Protein AF-M3CZJ9-F1 (afdb_monomer_lite)

Organism: Sphaerulina musiva (strain SO2202) (NCBI:txid692275)

Foldseek 3Di:
DQVVLVVCLVQLVVQHKDWAAAPQKDFPADLCVQPDDPVCVVQAFKEFEAPLDDLQDPDQQQPDPPALARADHQTDPNGMIGGRDPLRSVLSVVLNCLVPPDPVVVVPNPPQNPDPSSSSSNVLRPLQEHEDDPAAPNHDPVSRDDRPDDPPRHYHYYYYDHCLQEPEQSCCPVVVVVSVVVQVVCVVVVHHHGMYRDPDDVVVPNSCRSCVVVVHFDADPVRDTDD

Structure (mmCIF, N/CA/C/O backbone):
data_AF-M3CZJ9-F1
#
_entry.id   AF-M3CZJ9-F1
#
loop_
_atom_site.group_PDB
_atom_site.id
_atom_site.type_symbol
_atom_site.label_atom_id
_atom_site.label_alt_id
_atom_site.label_comp_id
_atom_site.label_asym_id
_atom_site.label_entity_id
_atom_site.label_seq_id
_atom_site.pdbx_PDB_ins_code
_atom_site.Cartn_x
_atom_site.Cartn_y
_atom_site.Cartn_z
_atom_site.occupancy
_atom_site.B_iso_or_equiv
_atom_site.auth_seq_id
_atom_site.auth_comp_id
_atom_site.auth_asym_id
_atom_site.auth_atom_id
_atom_site.pdbx_PDB_model_num
ATOM 1 N N . MET A 1 1 ? -11.060 10.390 -11.725 1.00 75.69 1 MET A N 1
ATOM 2 C CA . MET A 1 1 ? -10.762 9.830 -10.385 1.00 75.69 1 MET A CA 1
ATOM 3 C C . MET A 1 1 ? -11.978 9.671 -9.453 1.00 75.69 1 MET A C 1
ATOM 5 O O . MET A 1 1 ? -11.778 9.523 -8.260 1.00 75.69 1 MET A O 1
ATOM 9 N N . ARG A 1 2 ? -13.238 9.657 -9.932 1.00 86.81 2 ARG A N 1
ATOM 10 C CA . ARG A 1 2 ? -14.418 9.458 -9.049 1.00 86.81 2 ARG A CA 1
ATOM 11 C C . ARG A 1 2 ? -14.864 8.001 -8.938 1.00 86.81 2 ARG A C 1
ATOM 13 O O . ARG A 1 2 ? -15.350 7.584 -7.896 1.00 86.81 2 ARG A O 1
ATOM 20 N N . GLU A 1 3 ? -14.682 7.235 -10.008 1.00 90.75 3 GLU A N 1
ATOM 21 C CA . GLU A 1 3 ? -15.282 5.905 -10.122 1.00 90.75 3 GLU A CA 1
ATOM 22 C C . GLU A 1 3 ? -14.631 4.867 -9.197 1.00 90.75 3 GLU A C 1
ATOM 24 O O . GLU A 1 3 ? -15.355 4.113 -8.556 1.00 90.75 3 GLU A O 1
ATOM 29 N N . ARG A 1 4 ? -13.299 4.891 -9.022 1.00 90.31 4 ARG A N 1
ATOM 30 C CA . ARG A 1 4 ? -12.602 4.027 -8.047 1.00 90.31 4 ARG A CA 1
ATOM 31 C C . ARG A 1 4 ? -13.105 4.245 -6.607 1.00 90.31 4 ARG A C 1
ATOM 33 O O . ARG A 1 4 ? -13.596 3.282 -6.022 1.00 90.31 4 ARG A O 1
ATOM 40 N N . PRO A 1 5 ? -13.106 5.478 -6.052 1.00 93.56 5 PRO A N 1
ATOM 41 C CA . PRO A 1 5 ? -13.683 5.729 -4.728 1.00 93.56 5 PRO A CA 1
ATOM 42 C C . PRO A 1 5 ? -15.149 5.301 -4.589 1.00 93.56 5 PRO A C 1
ATOM 44 O O . PRO A 1 5 ? -15.501 4.675 -3.592 1.00 93.56 5 PRO A O 1
ATOM 47 N N . LYS A 1 6 ? -16.005 5.579 -5.588 1.00 95.00 6 LYS A N 1
ATOM 48 C CA . LYS A 1 6 ? -17.413 5.130 -5.578 1.00 95.00 6 LYS A CA 1
ATOM 49 C C . LYS A 1 6 ? -17.524 3.609 -5.517 1.00 95.00 6 LYS A C 1
ATOM 51 O O . LYS A 1 6 ? -18.329 3.086 -4.747 1.00 95.00 6 LYS A O 1
ATOM 56 N N . PHE A 1 7 ? -16.730 2.911 -6.326 1.00 94.81 7 PHE A N 1
ATOM 57 C CA . PHE A 1 7 ? -16.702 1.455 -6.367 1.00 94.81 7 PHE A CA 1
ATOM 58 C C . PHE A 1 7 ? -16.269 0.877 -5.016 1.00 94.81 7 PHE A C 1
ATOM 60 O O . PHE A 1 7 ? -17.008 0.084 -4.435 1.00 94.81 7 PHE A O 1
ATOM 67 N N . PHE A 1 8 ? -15.140 1.333 -4.466 1.00 95.81 8 PHE A N 1
ATOM 68 C CA . PHE A 1 8 ? -14.641 0.839 -3.181 1.00 95.81 8 PHE A CA 1
ATOM 69 C C . PHE A 1 8 ? -15.611 1.131 -2.036 1.00 95.81 8 PHE A C 1
ATOM 71 O O . PHE A 1 8 ? -15.918 0.240 -1.247 1.00 95.81 8 PHE A O 1
ATOM 78 N N . MET A 1 9 ? -16.181 2.339 -1.991 1.00 95.69 9 MET A N 1
ATOM 79 C CA . MET A 1 9 ? -17.198 2.692 -1.002 1.00 95.69 9 MET A CA 1
ATOM 80 C C . MET A 1 9 ? -18.407 1.752 -1.078 1.00 95.69 9 MET A C 1
ATOM 82 O O . MET A 1 9 ? -18.891 1.309 -0.039 1.00 95.69 9 MET A O 1
ATOM 86 N N . LYS A 1 10 ? -18.884 1.413 -2.283 1.00 96.69 10 LYS A N 1
ATOM 87 C CA . LYS A 1 10 ? -20.028 0.509 -2.471 1.00 96.69 10 LYS A CA 1
ATOM 88 C C . LYS A 1 10 ? -19.733 -0.908 -1.974 1.00 96.69 10 LYS A C 1
ATOM 90 O O . LYS A 1 10 ? -20.570 -1.472 -1.276 1.00 96.69 10 LYS A O 1
ATOM 95 N N . ILE A 1 11 ? -18.571 -1.467 -2.318 1.00 97.75 11 ILE A N 1
ATOM 96 C CA . ILE A 1 11 ? -18.182 -2.823 -1.900 1.00 97.75 11 ILE A CA 1
ATOM 97 C C . ILE A 1 11 ? -18.003 -2.887 -0.378 1.00 97.75 11 ILE A C 1
ATOM 99 O O . ILE A 1 11 ? -18.632 -3.722 0.271 1.00 97.75 11 ILE A O 1
ATOM 103 N N . LEU A 1 12 ? -17.253 -1.948 0.210 1.00 97.56 12 LEU A N 1
ATOM 104 C CA . LEU A 1 12 ? -17.045 -1.908 1.661 1.00 97.56 12 LEU A CA 1
ATOM 105 C C . LEU A 1 12 ? -18.365 -1.702 2.411 1.00 97.56 12 LEU A C 1
ATOM 107 O O . LEU A 1 12 ? -18.603 -2.373 3.409 1.00 97.56 12 LEU A O 1
ATOM 111 N N . SER A 1 13 ? -19.260 -0.841 1.914 1.00 97.25 13 SER A N 1
ATOM 112 C CA . SER A 1 13 ? -20.577 -0.611 2.538 1.00 97.25 13 SER A CA 1
ATOM 113 C C . SER A 1 13 ? -21.498 -1.833 2.480 1.00 97.25 13 SER A C 1
ATOM 115 O O . SER A 1 13 ? -22.428 -1.924 3.275 1.00 97.25 13 SER A O 1
ATOM 117 N N . ALA A 1 14 ? -21.246 -2.782 1.574 1.00 97.69 14 ALA A N 1
ATOM 118 C CA . ALA A 1 14 ? -21.955 -4.060 1.523 1.00 97.69 14 ALA A CA 1
ATOM 119 C C . ALA A 1 14 ? -21.427 -5.087 2.547 1.00 97.69 14 ALA A C 1
ATOM 121 O O . ALA A 1 14 ? -21.913 -6.215 2.580 1.00 97.69 14 ALA A O 1
ATOM 122 N N . GLY A 1 15 ? -20.436 -4.721 3.369 1.00 97.19 15 GLY A N 1
ATOM 123 C CA . GLY A 1 15 ? -19.798 -5.621 4.335 1.00 97.19 15 GLY A CA 1
ATOM 124 C C . GLY A 1 15 ? -18.709 -6.509 3.730 1.00 97.19 15 GLY A C 1
ATOM 125 O O . GLY A 1 15 ? -18.265 -7.451 4.381 1.00 97.19 15 GLY A O 1
ATOM 126 N N . LEU A 1 16 ? -18.287 -6.233 2.492 1.00 97.75 16 LEU A N 1
ATOM 127 C CA . LEU A 1 16 ? -17.270 -7.007 1.786 1.00 97.75 16 LEU A CA 1
ATOM 128 C C . LEU A 1 16 ? -15.914 -6.315 1.877 1.00 97.75 16 LEU A C 1
ATOM 130 O O . LEU A 1 16 ? -15.799 -5.118 1.614 1.00 97.75 16 LEU A O 1
ATOM 134 N N . ASP A 1 17 ? -14.881 -7.083 2.200 1.00 97.00 17 ASP A N 1
ATOM 135 C CA . ASP A 1 17 ? -13.507 -6.617 2.054 1.00 97.00 17 ASP A CA 1
ATOM 136 C C . ASP A 1 17 ? -13.128 -6.467 0.583 1.00 97.00 17 ASP A C 1
ATOM 138 O O . ASP A 1 17 ? -13.723 -7.076 -0.309 1.00 97.00 17 ASP A O 1
ATOM 142 N N . ILE A 1 18 ? -12.073 -5.698 0.343 1.00 96.38 18 ILE A N 1
ATOM 143 C CA . ILE A 1 18 ? -11.518 -5.494 -0.988 1.00 96.38 18 ILE A CA 1
ATOM 144 C C . ILE A 1 18 ? -10.088 -6.002 -1.005 1.00 96.38 18 ILE A C 1
ATOM 146 O O . ILE A 1 18 ? -9.286 -5.593 -0.176 1.00 96.38 18 ILE A O 1
ATOM 150 N N . LEU A 1 19 ? -9.771 -6.832 -1.993 1.00 96.06 19 LEU A N 1
ATOM 151 C CA . LEU A 1 19 ? -8.422 -6.996 -2.517 1.00 96.06 19 LEU A CA 1
ATOM 152 C C . LEU A 1 19 ? -8.390 -6.302 -3.882 1.00 96.06 19 LEU A C 1
ATOM 154 O O . LEU A 1 19 ? -9.058 -6.745 -4.816 1.00 96.06 19 LEU A O 1
ATOM 158 N N . MET A 1 20 ? -7.679 -5.184 -3.975 1.00 93.69 20 MET A N 1
ATOM 159 C CA . MET A 1 20 ? -7.524 -4.406 -5.199 1.00 93.69 20 MET A CA 1
ATOM 160 C C . MET A 1 20 ? -6.154 -4.691 -5.802 1.00 93.69 20 MET A C 1
ATOM 162 O O . MET A 1 20 ? -5.146 -4.691 -5.093 1.00 93.69 20 MET A O 1
ATOM 166 N N . ILE A 1 21 ? -6.151 -4.943 -7.110 1.00 92.12 21 ILE A N 1
ATOM 167 C CA . ILE A 1 21 ? -4.962 -5.227 -7.905 1.00 92.12 21 ILE A CA 1
ATOM 168 C C . ILE A 1 21 ? -5.093 -4.449 -9.219 1.00 92.12 21 ILE A C 1
ATOM 170 O O . ILE A 1 21 ? -6.090 -4.600 -9.931 1.00 92.12 21 ILE A O 1
ATOM 174 N N . ASP A 1 22 ? -4.110 -3.613 -9.533 1.00 89.19 22 ASP A N 1
ATOM 175 C CA . ASP A 1 22 ? -3.989 -2.947 -10.823 1.00 89.19 22 ASP A CA 1
ATOM 176 C C . ASP A 1 22 ? -3.632 -3.960 -11.919 1.00 89.19 22 ASP A C 1
ATOM 178 O O . ASP A 1 22 ? -2.948 -4.960 -11.688 1.00 89.19 22 ASP A O 1
ATOM 182 N N . ALA A 1 23 ? -4.128 -3.706 -13.132 1.00 84.12 23 ALA A N 1
ATOM 183 C CA . ALA A 1 23 ? -4.040 -4.645 -14.254 1.00 84.12 23 ALA A CA 1
ATOM 184 C C . ALA A 1 23 ? -2.599 -4.920 -14.723 1.00 84.12 23 ALA A C 1
ATOM 186 O O . ALA A 1 23 ? -2.342 -5.929 -15.371 1.00 84.12 23 ALA A O 1
ATOM 187 N N . ASP A 1 24 ? -1.661 -4.041 -14.390 1.00 81.81 24 ASP A N 1
ATOM 188 C CA . ASP A 1 24 ? -0.230 -4.115 -14.686 1.00 81.81 24 ASP A CA 1
ATOM 189 C C . ASP A 1 24 ? 0.578 -4.712 -13.518 1.00 81.81 24 ASP A C 1
ATOM 191 O O . ASP A 1 24 ? 1.720 -4.328 -13.255 1.00 81.81 24 ASP A O 1
ATOM 195 N N . THR A 1 25 ? -0.008 -5.686 -12.819 1.00 86.19 25 THR A N 1
ATOM 196 C CA . THR A 1 25 ? 0.674 -6.475 -11.788 1.00 86.19 25 THR A CA 1
ATOM 197 C C . THR A 1 25 ? 1.031 -7.863 -12.309 1.00 86.19 25 THR A C 1
ATOM 199 O O . THR A 1 25 ? 0.165 -8.596 -12.784 1.00 86.19 25 THR A O 1
ATOM 202 N N . ILE A 1 26 ? 2.289 -8.273 -12.140 1.00 83.69 26 ILE A N 1
ATOM 203 C CA . ILE A 1 26 ? 2.730 -9.652 -12.388 1.00 83.69 26 ILE A CA 1
ATOM 204 C C . ILE A 1 26 ? 2.870 -10.387 -11.059 1.00 83.69 26 ILE A C 1
ATOM 206 O O . ILE A 1 26 ? 3.444 -9.862 -10.104 1.00 83.69 26 ILE A O 1
ATOM 210 N N . TRP A 1 27 ? 2.376 -11.624 -11.025 1.00 87.00 27 TRP A N 1
ATOM 211 C CA . TRP A 1 27 ? 2.393 -12.495 -9.855 1.00 87.00 27 TRP A CA 1
ATOM 212 C C . TRP A 1 27 ? 3.306 -13.699 -10.082 1.00 87.00 27 TRP A C 1
ATOM 214 O O . TRP A 1 27 ? 3.237 -14.361 -11.114 1.00 87.00 27 TRP A O 1
ATOM 224 N N . TRP A 1 28 ? 4.124 -14.003 -9.080 1.00 88.81 28 TRP A N 1
ATOM 225 C CA . TRP A 1 28 ? 4.900 -15.243 -8.978 1.00 88.81 28 TRP A CA 1
ATOM 226 C C . TRP A 1 28 ? 4.305 -16.208 -7.950 1.00 88.81 28 TRP A C 1
ATOM 228 O O . TRP A 1 28 ? 4.603 -17.399 -7.977 1.00 88.81 28 TRP A O 1
ATOM 238 N N . GLN A 1 29 ? 3.460 -15.704 -7.049 1.00 91.38 29 GLN A N 1
ATOM 239 C CA . GLN A 1 29 ? 2.789 -16.483 -6.012 1.00 91.38 29 GLN A CA 1
ATOM 240 C C . GLN A 1 29 ? 1.294 -16.141 -5.946 1.00 91.38 29 GLN A C 1
ATOM 242 O O . GLN A 1 29 ? 0.809 -15.253 -6.645 1.00 91.38 29 GLN A O 1
ATOM 247 N N . ASN A 1 30 ? 0.551 -16.865 -5.106 1.00 89.31 30 ASN A N 1
ATOM 248 C CA . ASN A 1 30 ? -0.890 -16.686 -4.946 1.00 89.31 30 ASN A CA 1
ATOM 249 C C . ASN A 1 30 ? -1.225 -15.276 -4.405 1.00 89.31 30 ASN A C 1
ATOM 251 O O . ASN A 1 30 ? -0.775 -14.955 -3.306 1.00 89.31 30 ASN A O 1
ATOM 255 N N . PRO A 1 31 ? -2.067 -14.471 -5.085 1.00 89.19 31 PRO A N 1
ATOM 256 C CA . PRO A 1 31 ? -2.418 -13.123 -4.636 1.00 89.19 31 PRO A CA 1
ATOM 257 C C . PRO A 1 31 ? -3.130 -13.065 -3.285 1.00 89.19 31 PRO A C 1
ATOM 259 O O . PRO A 1 31 ? -3.066 -12.047 -2.601 1.00 89.19 31 PRO A O 1
ATOM 262 N N . PHE A 1 32 ? -3.768 -14.153 -2.849 1.00 90.56 32 PHE A N 1
ATOM 263 C CA . PHE A 1 32 ? -4.390 -14.211 -1.527 1.00 90.56 32 PHE A CA 1
ATOM 264 C C . PHE A 1 32 ? -3.380 -14.228 -0.374 1.00 90.56 32 PHE A C 1
ATOM 266 O O . PHE A 1 32 ? -3.788 -14.014 0.763 1.00 90.56 32 PHE A O 1
ATOM 273 N N . SER A 1 33 ? -2.079 -14.411 -0.636 1.00 90.88 33 SER A N 1
ATOM 274 C CA . SER A 1 33 ? -1.043 -14.345 0.404 1.00 90.88 33 SER A CA 1
ATOM 275 C C . SER A 1 33 ? -0.920 -12.966 1.062 1.00 90.88 33 SER A C 1
ATOM 277 O O . SER A 1 33 ? -0.320 -12.858 2.127 1.00 90.88 33 SER A O 1
ATOM 279 N N . ILE A 1 34 ? -1.480 -11.913 0.452 1.00 92.25 34 ILE A N 1
ATOM 280 C CA . ILE A 1 34 ? -1.468 -10.555 1.015 1.00 92.25 34 ILE A CA 1
ATOM 281 C C . ILE A 1 34 ? -2.674 -10.272 1.920 1.00 92.25 34 ILE A C 1
ATOM 283 O O . ILE A 1 34 ? -2.697 -9.260 2.621 1.00 92.25 34 ILE A O 1
ATOM 287 N N . VAL A 1 35 ? -3.695 -11.132 1.886 1.00 95.31 35 VAL A N 1
ATOM 288 C CA . VAL A 1 35 ? -4.904 -10.979 2.697 1.00 95.31 35 VAL A CA 1
ATOM 289 C C . VAL A 1 35 ? -4.625 -11.544 4.092 1.00 95.31 35 VAL A C 1
ATOM 291 O O . VAL A 1 35 ? -4.233 -12.707 4.188 1.00 95.31 35 VAL A O 1
ATOM 294 N N . PRO A 1 36 ? -4.837 -10.776 5.181 1.00 94.62 36 PRO A N 1
ATOM 295 C CA . PRO A 1 36 ? -4.648 -11.289 6.532 1.00 94.62 36 PRO A CA 1
ATOM 296 C C . PRO A 1 36 ? -5.545 -12.499 6.796 1.00 94.62 36 PRO A C 1
ATOM 298 O O . PRO A 1 36 ? -6.751 -12.464 6.522 1.00 94.62 36 PRO A O 1
ATOM 301 N N . ASP A 1 37 ? -4.960 -13.554 7.356 1.00 92.81 37 ASP A N 1
ATOM 302 C CA . ASP A 1 37 ? -5.704 -14.741 7.761 1.00 92.81 37 ASP A CA 1
ATOM 303 C C . ASP A 1 37 ? -6.605 -14.463 8.979 1.00 92.81 37 ASP A C 1
ATOM 305 O O . ASP A 1 37 ? -6.647 -13.361 9.532 1.00 92.81 37 ASP A O 1
ATOM 309 N N . SER A 1 38 ? -7.358 -15.469 9.426 1.00 91.50 38 SER A N 1
ATOM 310 C CA . SER A 1 38 ? -8.269 -15.319 10.566 1.00 91.50 38 SER A CA 1
ATOM 311 C C . SER A 1 38 ? -7.581 -14.909 11.872 1.00 91.50 38 SER A C 1
ATOM 313 O O . SER A 1 38 ? -8.241 -14.316 12.725 1.00 91.50 38 SER A O 1
ATOM 315 N N . HIS A 1 39 ? -6.297 -15.233 12.044 1.00 90.81 39 HIS A N 1
ATOM 316 C CA . HIS A 1 39 ? -5.528 -14.894 13.236 1.00 90.81 39 HIS A CA 1
ATOM 317 C C . HIS A 1 39 ? -5.078 -13.428 13.208 1.00 90.81 39 HIS A C 1
ATOM 319 O O . HIS A 1 39 ? -5.236 -12.721 14.202 1.00 90.81 39 HIS A O 1
ATOM 325 N N . ASP A 1 40 ? -4.616 -12.949 12.054 1.00 90.50 40 ASP A N 1
ATOM 326 C CA . ASP A 1 40 ? -4.100 -11.587 11.870 1.00 90.50 40 ASP A CA 1
ATOM 327 C C . ASP A 1 40 ? -5.190 -10.532 11.639 1.00 90.50 40 ASP A C 1
ATOM 329 O O . ASP A 1 40 ? -5.030 -9.353 11.968 1.00 90.50 40 ASP A O 1
ATOM 333 N N . ARG A 1 41 ? -6.329 -10.934 11.077 1.00 90.75 41 ARG A N 1
ATOM 334 C CA . ARG A 1 41 ? -7.439 -10.050 10.685 1.00 90.75 41 ARG A CA 1
ATOM 335 C C . ARG A 1 41 ? -7.990 -9.126 11.790 1.00 90.75 41 ARG A C 1
ATOM 337 O O . ARG A 1 41 ? -8.495 -8.050 11.453 1.00 90.75 41 ARG A O 1
ATOM 344 N N . PRO A 1 42 ? -7.980 -9.469 13.093 1.00 92.00 42 PRO A N 1
ATOM 345 C CA . PRO A 1 42 ? -8.348 -8.529 14.160 1.00 92.00 42 PRO A CA 1
ATOM 346 C C . PRO A 1 42 ? -7.312 -7.415 14.400 1.00 92.00 42 PRO A C 1
ATOM 348 O O . PRO A 1 42 ? -7.649 -6.356 14.939 1.00 92.00 42 PRO A O 1
ATOM 351 N N . ALA A 1 43 ? -6.056 -7.642 14.015 1.00 91.62 43 ALA A N 1
ATOM 352 C CA . ALA A 1 43 ? -4.941 -6.726 14.234 1.00 91.62 43 ALA A CA 1
ATOM 353 C C . ALA A 1 43 ? -4.663 -5.797 13.041 1.00 91.62 43 ALA A C 1
ATOM 355 O O . ALA A 1 43 ? -3.835 -4.900 13.170 1.00 91.62 43 ALA A O 1
ATOM 356 N N . VAL A 1 44 ? -5.355 -5.973 11.911 1.00 95.25 44 VAL A N 1
ATOM 357 C CA . VAL A 1 44 ? -5.103 -5.227 10.671 1.00 95.25 44 VAL A CA 1
ATOM 358 C C . VAL A 1 44 ? -6.417 -4.786 10.029 1.00 95.25 44 VAL A C 1
ATOM 360 O O . VAL A 1 44 ? -7.329 -5.593 9.844 1.00 95.25 44 VAL A O 1
ATOM 363 N N . ASP A 1 45 ? -6.499 -3.511 9.655 1.00 96.44 45 ASP A N 1
ATOM 364 C CA . ASP A 1 45 ? -7.634 -2.948 8.914 1.00 96.44 45 ASP A CA 1
ATOM 365 C C . ASP A 1 45 ? -7.307 -2.757 7.433 1.00 96.44 45 ASP A C 1
ATOM 367 O O . ASP A 1 45 ? -8.194 -2.843 6.582 1.00 96.44 45 ASP A O 1
ATOM 371 N N . ILE A 1 46 ? -6.039 -2.484 7.117 1.00 97.06 46 ILE A N 1
ATOM 372 C CA . ILE A 1 46 ? -5.580 -2.216 5.756 1.00 97.06 46 ILE A CA 1
ATOM 373 C C . ILE A 1 46 ? -4.196 -2.834 5.550 1.00 97.06 46 ILE A C 1
ATOM 375 O O . ILE A 1 46 ? -3.344 -2.749 6.430 1.00 97.06 46 ILE A O 1
ATOM 379 N N . VAL A 1 47 ? -3.963 -3.427 4.383 1.00 96.94 47 VAL A N 1
ATOM 380 C CA . VAL A 1 47 ? -2.651 -3.891 3.922 1.00 96.94 47 VAL A CA 1
ATOM 381 C C . VAL A 1 47 ? -2.305 -3.136 2.647 1.00 96.94 47 VAL A C 1
ATOM 383 O O . VAL A 1 47 ? -3.062 -3.206 1.682 1.00 96.94 47 VAL A O 1
ATOM 386 N N . TYR A 1 48 ? -1.169 -2.448 2.620 1.00 94.75 48 TYR A N 1
ATOM 387 C CA . TYR A 1 48 ? -0.719 -1.680 1.458 1.00 94.75 48 TYR A CA 1
ATOM 388 C C . TYR A 1 48 ? 0.631 -2.171 0.949 1.00 94.75 48 TYR A C 1
ATOM 390 O O . TYR A 1 48 ? 1.564 -2.368 1.727 1.00 94.75 48 TYR A O 1
ATOM 398 N N . SER A 1 49 ? 0.761 -2.290 -0.374 1.00 90.50 49 SER A N 1
ATOM 399 C CA . SER A 1 49 ? 2.072 -2.141 -1.009 1.00 90.50 49 SER A CA 1
ATOM 400 C C . SER A 1 49 ? 2.523 -0.687 -0.910 1.00 90.50 49 SER A C 1
ATOM 402 O O . SER A 1 49 ? 1.717 0.216 -0.674 1.00 90.50 49 SER A O 1
ATOM 404 N N . THR A 1 50 ? 3.817 -0.437 -1.045 1.00 84.69 50 THR A N 1
ATOM 405 C CA . THR A 1 50 ? 4.362 0.898 -0.800 1.00 84.69 50 THR A CA 1
ATOM 406 C C . THR A 1 50 ? 4.699 1.584 -2.113 1.00 84.69 50 THR A C 1
ATOM 408 O O . THR A 1 50 ? 4.969 0.938 -3.133 1.00 84.69 50 THR A O 1
ATOM 411 N N . ASP A 1 51 ? 4.595 2.910 -2.128 1.00 76.12 51 ASP A N 1
ATOM 412 C CA . ASP A 1 51 ? 5.035 3.682 -3.280 1.00 76.12 51 ASP A CA 1
ATOM 413 C C . ASP A 1 51 ? 6.550 3.523 -3.396 1.00 76.12 51 ASP A C 1
ATOM 415 O O . ASP A 1 51 ? 7.245 3.468 -2.385 1.00 76.12 51 ASP A O 1
ATOM 419 N N . ALA A 1 52 ? 7.024 3.460 -4.631 1.00 59.28 52 ALA A N 1
ATOM 420 C CA . ALA A 1 52 ? 8.379 3.319 -5.169 1.00 59.28 52 ALA A CA 1
ATOM 421 C C . ALA A 1 52 ? 9.630 3.828 -4.405 1.00 59.28 52 ALA A C 1
ATOM 423 O O . ALA A 1 52 ? 10.752 3.662 -4.889 1.00 59.28 52 ALA A O 1
ATOM 424 N N . ARG A 1 53 ? 9.498 4.493 -3.260 1.00 67.38 53 ARG A N 1
ATOM 425 C CA . ARG A 1 53 ? 10.603 4.938 -2.412 1.00 67.38 53 ARG A CA 1
ATOM 426 C C . ARG A 1 53 ? 11.063 3.783 -1.534 1.00 67.38 53 ARG A C 1
ATOM 428 O O . ARG A 1 53 ? 10.336 3.371 -0.636 1.00 67.38 53 ARG A O 1
ATOM 435 N N . GLU A 1 54 ? 12.265 3.275 -1.781 1.00 66.44 54 GLU A N 1
ATOM 436 C CA . GLU A 1 54 ? 12.812 2.163 -1.000 1.00 66.44 54 GLU A CA 1
ATOM 437 C C . GLU A 1 54 ? 12.938 2.500 0.497 1.00 66.44 54 GLU A C 1
ATOM 439 O O . GLU A 1 54 ? 13.378 3.589 0.866 1.00 66.44 54 GLU A O 1
ATOM 444 N N . PHE A 1 55 ? 12.573 1.555 1.358 1.00 70.81 55 PHE A N 1
ATOM 445 C CA . PHE A 1 55 ? 12.753 1.610 2.812 1.00 70.81 55 PHE A CA 1
ATOM 446 C C . PHE A 1 55 ? 14.146 1.184 3.238 1.00 70.81 55 PHE A C 1
ATOM 448 O O . PHE A 1 55 ? 14.557 1.445 4.357 1.00 70.81 55 PHE A O 1
ATOM 455 N N . TYR A 1 56 ? 14.906 0.594 2.321 1.00 65.94 56 TYR A N 1
ATOM 456 C CA . TYR A 1 56 ? 16.262 0.143 2.586 1.00 65.94 56 TYR A CA 1
ATOM 457 C C . TYR A 1 56 ? 17.254 1.276 2.851 1.00 65.94 56 TYR A C 1
ATOM 459 O O . TYR A 1 56 ? 18.385 0.958 3.198 1.00 65.94 56 TYR A O 1
ATOM 467 N N . GLN A 1 57 ? 16.898 2.550 2.629 1.00 63.69 57 GLN A N 1
ATOM 468 C CA . GLN A 1 57 ? 17.813 3.686 2.816 1.00 63.69 57 GLN A CA 1
ATOM 469 C C . GLN A 1 57 ? 18.283 3.815 4.271 1.00 63.69 57 GLN A C 1
ATOM 471 O O . GLN A 1 57 ? 17.553 3.476 5.192 1.00 63.69 57 GLN A O 1
ATOM 476 N N . ASP A 1 58 ? 19.455 4.424 4.480 1.00 58.00 58 ASP A N 1
ATOM 477 C CA . ASP A 1 58 ? 19.981 4.781 5.813 1.00 58.00 58 ASP A CA 1
ATOM 478 C C . ASP A 1 58 ? 19.199 5.945 6.469 1.00 58.00 58 ASP A C 1
ATOM 480 O O . ASP A 1 58 ? 19.713 6.687 7.309 1.00 58.00 58 ASP A O 1
ATOM 484 N N . HIS A 1 59 ? 17.966 6.185 6.027 1.00 66.44 59 HIS A N 1
ATOM 485 C CA . HIS A 1 59 ? 17.145 7.324 6.399 1.00 66.44 59 HIS A CA 1
ATOM 486 C C . HIS A 1 59 ? 15.831 6.833 6.992 1.00 66.44 59 HIS A C 1
ATOM 488 O O . HIS A 1 59 ? 15.211 5.906 6.482 1.00 66.44 59 HIS A O 1
ATOM 494 N N . ASP A 1 60 ? 15.394 7.499 8.058 1.00 75.56 60 ASP A N 1
ATOM 495 C CA . ASP A 1 60 ? 14.114 7.229 8.702 1.00 75.56 60 ASP A CA 1
ATOM 496 C C . ASP A 1 60 ? 12.968 7.438 7.697 1.00 75.56 60 ASP A C 1
ATOM 498 O O . ASP A 1 60 ? 12.716 8.557 7.230 1.00 75.56 60 ASP A O 1
ATOM 502 N N . ALA A 1 61 ? 12.263 6.348 7.375 1.00 78.94 61 ALA A N 1
ATOM 503 C CA . ALA A 1 61 ? 11.126 6.353 6.466 1.00 78.94 61 ALA A CA 1
ATOM 504 C C . ALA A 1 61 ? 10.049 7.367 6.904 1.00 78.94 61 ALA A C 1
ATOM 506 O O . ALA A 1 61 ? 9.324 7.910 6.078 1.00 78.94 61 ALA A O 1
ATOM 507 N N . PHE A 1 62 ? 9.933 7.713 8.174 1.00 82.69 62 PHE A N 1
ATOM 508 C CA . PHE A 1 62 ? 8.902 8.633 8.645 1.00 82.69 62 PHE A CA 1
ATOM 509 C C . PHE A 1 62 ? 9.339 10.111 8.634 1.00 82.69 62 PHE A C 1
ATOM 511 O O . PHE A 1 62 ? 8.511 10.989 8.876 1.00 82.69 62 PHE A O 1
ATOM 518 N N . ARG A 1 63 ? 10.604 10.423 8.298 1.00 77.19 63 ARG A N 1
ATOM 519 C CA . ARG A 1 63 ? 11.176 11.793 8.349 1.00 77.19 63 ARG A CA 1
ATOM 520 C C . ARG A 1 63 ? 11.551 12.412 6.996 1.00 77.19 63 ARG A C 1
ATOM 522 O O . ARG A 1 63 ? 12.213 13.447 6.954 1.00 77.19 63 ARG A O 1
ATOM 529 N N . ASP A 1 64 ? 11.132 11.824 5.882 1.00 73.31 64 ASP A N 1
ATOM 530 C CA . ASP A 1 64 ? 11.394 12.371 4.542 1.00 73.31 64 ASP A CA 1
ATOM 531 C C . ASP A 1 64 ? 10.486 13.585 4.243 1.00 73.31 64 ASP A C 1
ATOM 533 O O . ASP A 1 64 ? 9.259 13.483 4.213 1.00 73.31 64 ASP A O 1
ATOM 537 N N . VAL A 1 65 ? 11.109 14.743 3.988 1.00 69.88 65 VAL A N 1
ATOM 538 C CA . VAL A 1 65 ? 10.448 16.040 3.725 1.00 69.88 65 VAL A CA 1
ATOM 539 C C . VAL A 1 65 ? 9.545 16.040 2.491 1.00 69.88 65 VAL A C 1
ATOM 541 O O . VAL A 1 65 ? 8.689 16.910 2.343 1.00 69.88 65 VAL A O 1
ATOM 544 N N . TRP A 1 66 ? 9.718 15.067 1.598 1.00 70.06 66 TRP A N 1
ATOM 545 C CA . TRP A 1 66 ? 8.896 14.890 0.407 1.00 70.06 66 TRP A CA 1
ATOM 546 C C . TRP A 1 66 ? 7.703 13.957 0.653 1.00 70.06 66 TRP A C 1
ATOM 548 O O . TRP A 1 66 ? 6.983 13.634 -0.302 1.00 70.06 66 TRP A O 1
ATOM 558 N N . ARG A 1 67 ? 7.517 13.430 1.873 1.00 74.69 67 ARG A N 1
ATOM 559 C CA . ARG A 1 67 ? 6.361 12.600 2.266 1.00 74.69 67 ARG A CA 1
ATOM 560 C C . ARG A 1 67 ? 5.198 13.473 2.720 1.00 74.69 67 ARG A C 1
ATOM 562 O O . ARG A 1 67 ? 5.366 14.608 3.151 1.00 74.69 67 ARG A O 1
ATOM 569 N N . ARG A 1 68 ? 3.984 12.931 2.612 1.00 78.75 68 ARG A N 1
ATOM 570 C CA . ARG A 1 68 ? 2.728 13.641 2.921 1.00 78.75 68 ARG A CA 1
ATOM 571 C C . ARG A 1 68 ? 2.313 13.521 4.392 1.00 78.75 68 ARG A C 1
ATOM 573 O O . ARG A 1 68 ? 1.136 13.655 4.708 1.00 78.75 68 ARG A O 1
ATOM 580 N N . GLY A 1 69 ? 3.287 13.289 5.268 1.00 80.06 69 GLY A N 1
ATOM 581 C CA . GLY A 1 69 ? 3.136 13.222 6.714 1.00 80.06 69 GLY A CA 1
ATOM 582 C C . GLY A 1 69 ? 4.051 12.170 7.348 1.00 80.06 69 GLY A C 1
ATOM 583 O O . GLY A 1 69 ? 4.750 11.455 6.625 1.00 80.06 69 GLY A O 1
ATOM 584 N N . PRO A 1 70 ? 4.073 12.108 8.690 1.00 84.62 70 PRO A N 1
ATOM 585 C CA . PRO A 1 70 ? 5.024 11.288 9.426 1.00 84.62 70 PRO A CA 1
ATOM 586 C C . PRO A 1 70 ? 4.458 9.941 9.886 1.00 84.62 70 PRO A C 1
ATOM 588 O O . PRO A 1 70 ? 5.179 9.201 10.524 1.00 84.62 70 PRO A O 1
ATOM 591 N N . PHE A 1 71 ? 3.189 9.604 9.657 1.00 86.56 71 PHE A N 1
ATOM 592 C CA . PHE A 1 71 ? 2.564 8.438 10.306 1.00 86.56 71 PHE A CA 1
ATOM 593 C C . PHE A 1 71 ? 2.545 7.190 9.435 1.00 86.56 71 PHE A C 1
ATOM 595 O O . PHE A 1 71 ? 2.655 6.080 9.950 1.00 86.56 71 PHE A O 1
ATOM 602 N N . VAL A 1 72 ? 2.399 7.359 8.120 1.00 88.88 72 VAL A N 1
ATOM 603 C CA . VAL A 1 72 ? 2.378 6.255 7.159 1.00 88.88 72 VAL A CA 1
ATOM 604 C C . VAL A 1 72 ? 3.288 6.615 5.979 1.00 88.88 72 VAL A C 1
ATOM 606 O O . VAL A 1 72 ? 3.075 7.656 5.349 1.00 88.88 72 VAL A O 1
ATOM 609 N N . PRO A 1 73 ? 4.300 5.782 5.666 1.00 87.81 73 PRO A N 1
ATOM 610 C CA . PRO A 1 73 ? 5.083 5.870 4.440 1.00 87.81 73 PRO A CA 1
ATOM 611 C C . PRO A 1 73 ? 4.200 5.976 3.192 1.00 87.81 73 PRO A C 1
ATOM 613 O O . PRO A 1 73 ? 3.101 5.430 3.203 1.00 87.81 73 PRO A O 1
ATOM 616 N N . PRO A 1 74 ? 4.673 6.610 2.102 1.00 86.69 74 PRO A N 1
ATOM 617 C CA . PRO A 1 74 ? 3.953 6.635 0.837 1.00 86.69 74 PRO A CA 1
ATOM 618 C C . PRO A 1 74 ? 3.506 5.236 0.416 1.00 86.69 74 PRO A C 1
ATOM 620 O O . PRO A 1 74 ? 4.313 4.303 0.355 1.00 86.69 74 PRO A O 1
ATOM 623 N N . ILE A 1 75 ? 2.215 5.098 0.151 1.00 89.50 75 ILE A N 1
ATOM 624 C CA . ILE A 1 75 ? 1.578 3.832 -0.210 1.00 89.50 75 ILE A CA 1
ATOM 625 C C . ILE A 1 75 ? 1.352 3.751 -1.714 1.00 89.50 75 ILE A C 1
ATOM 627 O O . ILE A 1 75 ? 1.239 4.764 -2.401 1.00 89.50 75 ILE A O 1
ATOM 631 N N . CYS A 1 76 ? 1.235 2.532 -2.226 1.00 88.81 76 CYS A N 1
ATOM 632 C CA . CYS A 1 76 ? 0.793 2.295 -3.585 1.00 88.81 76 CYS A CA 1
ATOM 633 C C . CYS A 1 76 ? -0.645 1.772 -3.592 1.00 88.81 76 CYS A C 1
ATOM 635 O O . CYS A 1 76 ? -0.956 0.742 -2.996 1.00 88.81 76 CYS A O 1
ATOM 637 N N . ASN A 1 77 ? -1.525 2.472 -4.311 1.00 89.12 77 ASN A N 1
ATOM 638 C CA . ASN A 1 77 ? -2.931 2.082 -4.444 1.00 89.12 77 ASN A CA 1
ATOM 639 C C . ASN A 1 77 ? -3.174 1.026 -5.529 1.00 89.12 77 ASN A C 1
ATOM 641 O O . ASN A 1 77 ? -4.330 0.692 -5.764 1.00 89.12 77 ASN A O 1
ATOM 645 N N . GLY A 1 78 ? -2.127 0.521 -6.189 1.00 89.12 78 GLY A N 1
ATOM 646 C CA . GLY A 1 78 ? -2.260 -0.529 -7.200 1.00 89.12 78 GLY A CA 1
ATOM 647 C C . GLY A 1 78 ? -2.265 -1.945 -6.638 1.00 89.12 78 GLY A C 1
ATOM 648 O O . GLY A 1 78 ? -2.712 -2.861 -7.311 1.00 89.12 78 GLY A O 1
ATOM 649 N N . ILE A 1 79 ? -1.816 -2.151 -5.397 1.00 92.50 79 ILE A N 1
ATOM 650 C CA . ILE A 1 79 ? -2.000 -3.423 -4.688 1.00 92.50 79 ILE A CA 1
ATOM 651 C C . ILE A 1 79 ? -2.301 -3.115 -3.228 1.00 92.50 79 ILE A C 1
ATOM 653 O O . ILE A 1 79 ? -1.425 -2.632 -2.497 1.00 92.50 79 ILE A O 1
ATOM 657 N N . PHE A 1 80 ? -3.523 -3.420 -2.796 1.00 95.44 80 PHE A N 1
ATOM 658 C CA . PHE A 1 80 ? -3.909 -3.310 -1.394 1.00 95.44 80 PHE A CA 1
ATOM 659 C C . PHE A 1 80 ? -5.054 -4.247 -1.027 1.00 95.44 80 PHE A C 1
ATOM 661 O O . PHE A 1 80 ? -5.910 -4.574 -1.850 1.00 95.44 80 PHE A O 1
ATOM 668 N N . TRP A 1 81 ? -5.103 -4.623 0.246 1.00 97.50 81 TRP A N 1
ATOM 669 C CA . TRP A 1 81 ? -6.287 -5.207 0.860 1.00 97.50 81 TRP A CA 1
ATOM 670 C C . TRP A 1 81 ? -6.865 -4.246 1.897 1.00 97.50 81 TRP A C 1
ATOM 672 O O . TRP A 1 81 ? -6.131 -3.549 2.595 1.00 97.50 81 TRP A O 1
ATOM 682 N N . MET A 1 82 ? -8.188 -4.198 2.011 1.00 97.31 82 MET A N 1
ATOM 683 C CA . MET A 1 82 ? -8.882 -3.334 2.954 1.00 97.31 82 MET A CA 1
ATOM 684 C C . MET A 1 82 ? -10.095 -4.039 3.545 1.00 97.31 82 MET A C 1
ATOM 686 O O . MET A 1 82 ? -10.982 -4.504 2.824 1.00 97.31 82 MET A O 1
ATOM 690 N N . LYS A 1 83 ? -10.145 -4.056 4.875 1.00 97.12 83 LYS A N 1
ATOM 691 C CA . LYS A 1 83 ? -11.260 -4.580 5.655 1.00 97.12 83 LYS A CA 1
ATOM 692 C C . LYS A 1 83 ? -12.477 -3.674 5.540 1.00 97.12 83 LYS A C 1
ATOM 694 O O . LYS A 1 83 ? -12.347 -2.449 5.622 1.00 97.12 83 LYS A O 1
ATOM 699 N N . SER A 1 84 ? -13.671 -4.249 5.443 1.00 96.62 84 SER A N 1
ATOM 700 C CA . SER A 1 84 ? -14.907 -3.476 5.594 1.00 96.62 84 SER A CA 1
ATOM 701 C C . SER A 1 84 ? -15.093 -3.026 7.048 1.00 96.62 84 SER A C 1
ATOM 703 O O . SER A 1 84 ? -15.367 -3.830 7.940 1.00 96.62 84 SER A O 1
ATOM 705 N N . THR A 1 85 ? -14.925 -1.724 7.297 1.00 94.38 85 THR A N 1
ATOM 706 C CA . THR A 1 85 ? -15.215 -1.069 8.578 1.00 94.38 85 THR A CA 1
ATOM 707 C C . THR A 1 85 ? -15.752 0.342 8.332 1.00 94.38 85 THR A C 1
ATOM 709 O O . THR A 1 85 ? -15.518 0.946 7.285 1.00 94.38 85 THR A O 1
ATOM 712 N N . THR A 1 86 ? -16.437 0.929 9.316 1.00 93.56 86 THR A N 1
ATOM 713 C CA . THR A 1 86 ? -16.879 2.333 9.233 1.00 93.56 86 THR A CA 1
ATOM 714 C C . THR A 1 86 ? -15.707 3.291 8.982 1.00 93.56 86 THR A C 1
ATOM 716 O O . THR A 1 86 ? -15.851 4.274 8.254 1.00 93.56 86 THR A O 1
ATOM 719 N N . ALA A 1 87 ? -14.532 2.991 9.545 1.00 92.38 87 ALA A N 1
ATOM 720 C CA . ALA A 1 87 ? -13.339 3.815 9.399 1.00 92.38 87 ALA A CA 1
ATOM 721 C C . ALA A 1 87 ? -12.756 3.742 7.977 1.00 92.38 87 ALA A C 1
ATOM 723 O O . ALA A 1 87 ? -12.449 4.785 7.398 1.00 92.38 87 ALA A O 1
ATOM 724 N N . THR A 1 88 ? -12.676 2.551 7.374 1.00 94.44 88 THR A N 1
ATOM 725 C CA . THR A 1 88 ? -12.190 2.391 5.991 1.00 94.44 88 THR A CA 1
ATOM 726 C C . THR A 1 88 ? -13.175 2.956 4.969 1.00 94.44 88 THR A C 1
ATOM 728 O O . THR A 1 88 ? -12.765 3.614 4.013 1.00 94.44 88 THR A O 1
ATOM 731 N N . ILE A 1 89 ? -14.483 2.806 5.201 1.00 95.44 89 ILE A N 1
ATOM 732 C CA . ILE A 1 89 ? -15.530 3.445 4.386 1.00 95.44 89 ILE A CA 1
ATOM 733 C C . ILE A 1 89 ? -15.400 4.973 4.439 1.00 95.44 89 ILE A C 1
ATOM 735 O O . ILE A 1 89 ? -15.518 5.643 3.411 1.00 95.44 89 ILE A O 1
ATOM 739 N N . SER A 1 90 ? -15.131 5.537 5.622 1.00 93.94 90 SER A N 1
ATOM 740 C CA . SER A 1 90 ? -14.973 6.983 5.787 1.00 93.94 90 SER A CA 1
ATOM 741 C C . SER A 1 90 ? -13.803 7.543 4.978 1.00 93.94 90 SER A C 1
ATOM 743 O O . SER A 1 90 ? -13.966 8.622 4.419 1.00 93.94 90 SER A O 1
ATOM 745 N N . LEU A 1 91 ? -12.682 6.824 4.836 1.00 93.62 91 LEU A N 1
ATOM 746 C CA . LEU A 1 91 ? -11.576 7.270 3.976 1.00 93.62 91 LEU A CA 1
ATOM 747 C C . LEU A 1 91 ? -12.044 7.513 2.535 1.00 93.62 91 LEU A C 1
ATOM 749 O O . LEU A 1 91 ? -11.808 8.577 1.966 1.00 93.62 91 LEU A O 1
ATOM 753 N N . TRP A 1 92 ? -12.752 6.547 1.945 1.00 94.62 92 TRP A N 1
ATOM 754 C CA . TRP A 1 92 ? -13.230 6.663 0.565 1.00 94.62 92 TRP A CA 1
ATOM 755 C C . TRP A 1 92 ? -14.353 7.683 0.406 1.00 94.62 92 TRP A C 1
ATOM 757 O O . TRP A 1 92 ? -14.430 8.345 -0.630 1.00 94.62 92 TRP A O 1
ATOM 767 N N . LYS A 1 93 ? -15.191 7.854 1.431 1.00 94.25 93 LYS A N 1
ATOM 768 C CA . LYS A 1 93 ? -16.204 8.913 1.470 1.00 94.25 93 LYS A CA 1
ATOM 769 C C . LYS A 1 93 ? -15.559 10.301 1.451 1.00 94.25 93 LYS A C 1
ATOM 771 O O . LYS A 1 93 ? -15.965 11.142 0.650 1.00 94.25 93 LYS A O 1
ATOM 776 N N . ASP A 1 94 ? -14.540 10.521 2.279 1.00 92.31 94 ASP A N 1
ATOM 777 C CA . ASP A 1 94 ? -13.822 11.798 2.356 1.00 92.31 94 ASP A CA 1
ATOM 778 C C . ASP A 1 94 ? -13.070 12.075 1.048 1.00 92.31 94 ASP A C 1
ATOM 780 O O . ASP A 1 94 ? -13.159 13.166 0.481 1.00 92.31 94 ASP A O 1
ATOM 784 N N . MET A 1 95 ? -12.416 11.047 0.500 1.00 92.06 95 MET A N 1
ATOM 785 C CA . MET A 1 95 ? -11.790 11.085 -0.820 1.00 92.06 95 MET A CA 1
ATOM 786 C C . MET A 1 95 ? -12.784 11.501 -1.916 1.00 92.06 95 MET A C 1
ATOM 788 O O . MET A 1 95 ? -12.498 12.386 -2.729 1.00 92.06 95 MET A O 1
ATOM 792 N N . LEU A 1 96 ? -13.963 10.871 -1.951 1.00 92.88 96 LEU A N 1
ATOM 793 C CA . LEU A 1 96 ? -14.993 11.145 -2.949 1.00 92.88 96 LEU A CA 1
ATOM 794 C C . LEU A 1 96 ? -15.523 12.576 -2.825 1.00 92.88 96 LEU A C 1
ATOM 796 O O . LEU A 1 96 ? -15.584 13.276 -3.835 1.00 92.88 96 LEU A O 1
ATOM 800 N N . ALA A 1 97 ? -15.803 13.048 -1.608 1.00 91.12 97 ALA A N 1
ATOM 801 C CA . ALA A 1 97 ? -16.233 14.426 -1.365 1.00 91.12 97 ALA A CA 1
ATOM 802 C C . ALA A 1 97 ? -15.217 15.452 -1.907 1.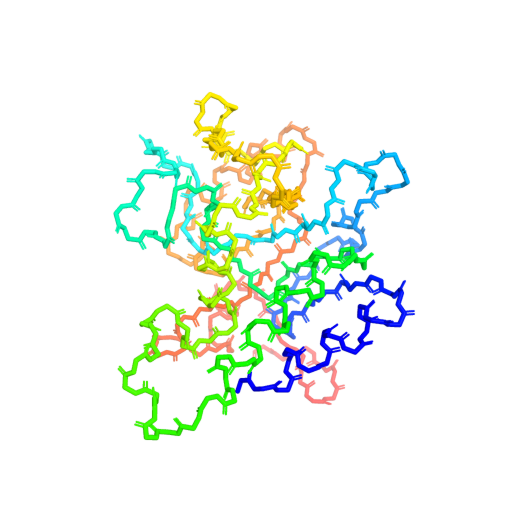00 91.12 97 ALA A C 1
ATOM 804 O O . ALA A 1 97 ? -15.586 16.452 -2.534 1.00 91.12 97 ALA A O 1
ATOM 805 N N . ILE A 1 98 ? -13.918 15.174 -1.757 1.00 88.94 98 ILE A N 1
ATOM 806 C CA . ILE A 1 98 ? -12.846 16.015 -2.306 1.00 88.94 98 ILE A CA 1
ATOM 807 C C . ILE A 1 98 ? -12.789 15.937 -3.845 1.00 88.94 98 ILE A C 1
ATOM 809 O O . ILE A 1 98 ? -12.477 16.939 -4.491 1.00 88.94 98 ILE A O 1
ATOM 813 N N . PHE A 1 99 ? -13.067 14.787 -4.474 1.00 87.50 99 PHE A N 1
ATOM 814 C CA . PHE A 1 99 ? -13.153 14.641 -5.948 1.00 87.50 99 PHE A CA 1
ATOM 815 C C . PHE A 1 99 ? -14.442 15.205 -6.565 1.00 87.50 99 PHE A C 1
ATOM 817 O O . PHE A 1 99 ? -14.481 15.500 -7.767 1.00 87.50 99 PHE A O 1
ATOM 824 N N . GLU A 1 100 ? -15.499 15.350 -5.776 1.00 89.00 100 GLU A N 1
ATOM 825 C CA . GLU A 1 100 ? -16.785 15.917 -6.194 1.00 89.00 100 GLU A CA 1
ATOM 826 C C . GLU A 1 100 ? -16.887 17.420 -5.936 1.00 89.00 100 GLU A C 1
ATOM 828 O O . GLU A 1 100 ? -17.782 18.070 -6.477 1.00 89.00 100 GLU A O 1
ATOM 833 N N . THR A 1 101 ? -15.938 17.992 -5.187 1.00 85.25 101 THR A N 1
ATOM 834 C CA . THR A 1 101 ? -15.877 19.433 -4.933 1.00 85.25 101 THR A CA 1
ATOM 835 C C . THR A 1 101 ? -15.914 20.208 -6.262 1.00 85.25 101 THR A C 1
ATOM 837 O O . THR A 1 101 ? -15.087 19.952 -7.145 1.00 85.25 101 THR A O 1
ATOM 840 N N . PRO A 1 102 ? -16.861 21.154 -6.435 1.00 80.12 102 PRO A N 1
ATOM 841 C CA . PRO A 1 102 ? -17.004 21.900 -7.678 1.00 80.12 102 PRO A CA 1
ATOM 842 C C . PRO A 1 102 ? -15.726 22.641 -8.077 1.00 80.12 102 PRO A C 1
ATOM 844 O O . PRO A 1 102 ? -15.007 23.155 -7.222 1.00 80.12 102 PRO A O 1
ATOM 847 N N . TRP A 1 103 ? -15.482 22.763 -9.384 1.00 69.25 103 TRP A N 1
ATOM 848 C CA . TRP A 1 103 ? -14.249 23.336 -9.942 1.00 69.25 103 TRP A CA 1
ATOM 849 C C . TRP A 1 103 ? -13.929 24.750 -9.418 1.00 69.25 103 TRP A C 1
ATOM 851 O O . TRP A 1 103 ? -12.772 25.056 -9.151 1.00 69.25 103 TRP A O 1
ATOM 861 N N . TYR A 1 104 ? -14.945 2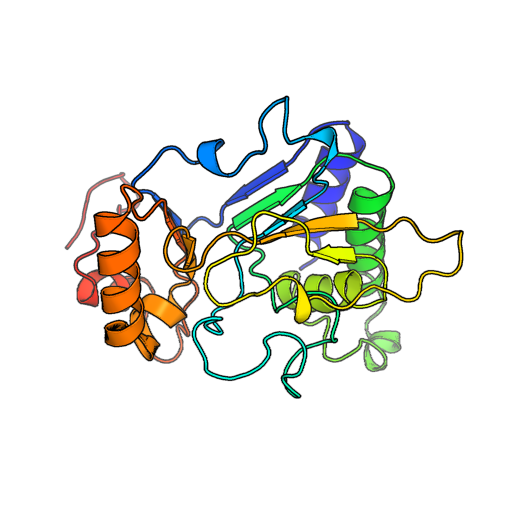5.582 -9.164 1.00 67.38 104 TYR A N 1
ATOM 862 C CA . TYR A 1 104 ? -14.777 26.934 -8.612 1.00 67.38 104 TYR A CA 1
ATOM 863 C C . TYR A 1 104 ? -14.355 26.956 -7.129 1.00 67.38 104 TYR A C 1
ATOM 865 O O . TYR A 1 104 ? -13.840 27.960 -6.649 1.00 67.38 104 TYR A O 1
ATOM 873 N N . LYS A 1 105 ? -14.538 25.847 -6.399 1.00 66.88 105 LYS A N 1
ATOM 874 C CA . LYS A 1 105 ? -13.985 25.615 -5.051 1.00 66.88 105 LYS A CA 1
ATOM 875 C C . LYS A 1 105 ? -12.709 24.769 -5.084 1.00 66.88 105 LYS A C 1
ATOM 877 O O . LYS A 1 105 ? -12.034 24.638 -4.067 1.00 66.88 105 LYS A O 1
ATOM 882 N N . ALA A 1 106 ? -12.349 24.216 -6.242 1.00 63.31 106 ALA A N 1
ATOM 883 C CA . ALA A 1 106 ? -11.210 23.318 -6.387 1.00 63.31 106 ALA A CA 1
ATOM 884 C C . ALA A 1 106 ? -9.852 24.037 -6.343 1.00 63.31 106 ALA A C 1
ATOM 886 O O . ALA A 1 106 ? -8.837 23.367 -6.192 1.00 63.31 106 ALA A O 1
ATOM 887 N N . PHE A 1 107 ? -9.812 25.377 -6.369 1.00 60.16 107 PHE A N 1
ATOM 888 C CA . PHE A 1 107 ? -8.602 26.146 -6.036 1.00 60.16 107 PHE A CA 1
ATOM 889 C C . PHE A 1 107 ? -8.065 25.828 -4.628 1.00 60.16 107 PHE A C 1
ATOM 891 O O . PHE A 1 107 ? -6.871 25.971 -4.384 1.00 60.16 107 PHE A O 1
ATOM 898 N N . PHE A 1 108 ? -8.926 25.342 -3.725 1.00 55.72 108 PHE A N 1
ATOM 899 C CA . PHE A 1 108 ? -8.556 24.889 -2.381 1.00 55.72 108 PHE A CA 1
ATOM 900 C C . PHE A 1 108 ? -8.252 23.393 -2.297 1.00 55.72 108 PHE A C 1
ATOM 902 O O . PHE A 1 108 ? -7.952 22.900 -1.211 1.00 55.72 108 PHE A O 1
ATOM 909 N N . ARG A 1 109 ? -8.335 22.647 -3.408 1.00 64.88 109 ARG A N 1
ATOM 910 C CA . ARG A 1 109 ? -7.969 21.232 -3.415 1.00 64.88 109 ARG A CA 1
ATOM 911 C C . ARG A 1 109 ? -6.485 21.134 -3.053 1.00 64.88 109 ARG A C 1
ATOM 913 O O . ARG A 1 109 ? -5.652 21.636 -3.812 1.00 64.88 109 ARG A O 1
ATOM 920 N N . PRO A 1 110 ? -6.127 20.489 -1.929 1.00 67.44 110 PRO A N 1
ATOM 921 C CA . PRO A 1 110 ? -4.730 20.377 -1.551 1.00 67.44 110 PRO A CA 1
ATOM 922 C C . PRO A 1 110 ? -3.961 19.667 -2.667 1.00 67.44 110 PRO A C 1
ATOM 924 O O . PRO A 1 110 ? -4.463 18.698 -3.241 1.00 67.44 110 PRO A O 1
ATOM 927 N N . LYS A 1 111 ? -2.727 20.107 -2.956 1.00 71.88 111 LYS A N 1
ATOM 928 C CA . LYS A 1 111 ? -1.858 19.494 -3.984 1.00 71.88 111 LYS A CA 1
ATOM 929 C C . LYS A 1 111 ? -1.680 17.974 -3.807 1.00 71.88 111 LYS A C 1
ATOM 931 O O . LYS A 1 111 ? -1.298 17.299 -4.754 1.00 71.88 111 LYS A O 1
ATOM 936 N N . GLY A 1 112 ? -1.964 17.437 -2.618 1.00 75.00 112 GLY A N 1
ATOM 937 C CA . GLY A 1 112 ? -1.969 16.003 -2.332 1.00 75.00 112 GLY A CA 1
ATOM 938 C C . GLY A 1 112 ? -3.134 15.207 -2.938 1.00 75.00 112 GLY A C 1
ATOM 939 O O . GLY A 1 112 ? -2.980 14.015 -3.117 1.00 75.00 112 GLY A O 1
ATOM 940 N N . PHE A 1 113 ? -4.256 15.812 -3.340 1.00 82.56 113 PHE A N 1
ATOM 941 C CA . PHE A 1 113 ? -5.428 15.087 -3.875 1.00 82.56 113 PHE A CA 1
ATOM 942 C C . PHE A 1 113 ? -5.503 15.117 -5.410 1.00 82.56 113 PHE A C 1
ATOM 944 O O . PHE A 1 113 ? -6.518 15.506 -5.995 1.00 82.56 113 PHE A O 1
ATOM 951 N N . GLN A 1 114 ? -4.409 14.758 -6.081 1.00 80.69 114 GLN A N 1
ATOM 952 C CA . GLN A 1 114 ? -4.353 14.712 -7.551 1.00 80.69 114 GLN A CA 1
ATOM 953 C C . GLN A 1 114 ? -4.934 13.406 -8.107 1.00 80.69 114 GLN A C 1
ATOM 955 O O . GLN A 1 114 ? -5.719 13.432 -9.055 1.00 80.69 114 GLN A O 1
ATOM 960 N N . ASP A 1 115 ? -4.624 12.295 -7.451 1.00 85.62 115 ASP A N 1
ATOM 961 C CA . ASP A 1 115 ? -5.106 10.949 -7.741 1.00 85.62 115 ASP A CA 1
ATOM 962 C C . ASP A 1 115 ? -5.491 10.246 -6.425 1.00 85.62 115 ASP A C 1
ATOM 964 O O . ASP A 1 115 ? -5.426 10.844 -5.345 1.00 85.62 115 ASP A O 1
ATOM 968 N N . ASP A 1 116 ? -5.985 9.013 -6.513 1.00 86.94 116 ASP A N 1
ATOM 969 C CA . ASP A 1 116 ? -6.429 8.248 -5.351 1.00 86.94 116 ASP A CA 1
ATOM 970 C C . ASP A 1 116 ? -5.268 7.783 -4.463 1.00 86.94 116 ASP A C 1
ATOM 972 O O . ASP A 1 116 ? -5.444 7.745 -3.248 1.00 86.94 116 ASP A O 1
ATOM 976 N N . GLN A 1 117 ? -4.086 7.497 -5.021 1.00 88.94 117 GLN A N 1
ATOM 977 C CA . GLN A 1 117 ? -2.901 7.123 -4.239 1.00 88.94 117 GLN A CA 1
ATOM 978 C C . GLN A 1 117 ? -2.458 8.286 -3.350 1.00 88.94 117 GLN A C 1
ATOM 980 O O . GLN A 1 117 ? -2.403 8.175 -2.126 1.00 88.94 117 GLN A O 1
ATOM 985 N N . ARG A 1 118 ? -2.222 9.447 -3.965 1.00 86.81 118 ARG A N 1
ATOM 986 C CA . ARG A 1 118 ? -1.760 10.656 -3.276 1.00 86.81 118 ARG A CA 1
ATOM 987 C C . ARG A 1 118 ? -2.804 11.173 -2.292 1.00 86.81 118 ARG A C 1
ATOM 989 O O . ARG A 1 118 ? -2.447 11.660 -1.222 1.00 86.81 118 ARG A O 1
ATOM 996 N N . GLY A 1 119 ? -4.088 11.068 -2.639 1.00 89.88 119 GLY A N 1
ATOM 997 C CA . GLY A 1 119 ? -5.169 11.422 -1.727 1.00 89.88 119 GLY A CA 1
ATOM 998 C C . GLY A 1 119 ? -5.208 10.501 -0.509 1.00 89.88 119 GLY A C 1
ATOM 999 O O . GLY A 1 119 ? -5.405 10.975 0.608 1.00 89.88 119 GLY A O 1
ATOM 1000 N N . MET A 1 120 ? -4.977 9.201 -0.704 1.00 92.06 120 MET A N 1
ATOM 1001 C CA . MET A 1 120 ? -4.978 8.231 0.387 1.00 92.06 120 MET A CA 1
ATOM 1002 C C . MET A 1 120 ? -3.784 8.442 1.318 1.00 92.06 120 MET A C 1
ATOM 1004 O O . MET A 1 120 ? -3.976 8.446 2.531 1.00 92.06 120 MET A O 1
ATOM 1008 N N . ASP A 1 121 ? -2.597 8.739 0.775 1.00 89.25 121 ASP A N 1
ATOM 1009 C CA . ASP A 1 121 ? -1.430 9.139 1.576 1.00 89.25 121 ASP A CA 1
ATOM 1010 C C . ASP A 1 121 ? -1.779 10.264 2.559 1.00 89.25 121 ASP A C 1
ATOM 1012 O O . ASP A 1 121 ? -1.422 10.190 3.735 1.00 89.25 121 ASP A O 1
ATOM 1016 N N . VAL A 1 122 ? -2.480 11.306 2.086 1.00 88.19 122 VAL A N 1
ATOM 1017 C CA . VAL A 1 122 ? -2.890 12.441 2.928 1.00 88.19 122 VAL A CA 1
ATOM 1018 C C . VAL A 1 122 ? -3.861 11.981 4.011 1.00 88.19 122 VAL A C 1
ATOM 1020 O O . VAL A 1 122 ? -3.658 12.291 5.181 1.00 88.19 122 VAL A O 1
ATOM 1023 N N . LEU A 1 123 ? -4.904 11.232 3.646 1.00 90.31 123 LEU A N 1
ATOM 1024 C CA . LEU A 1 123 ? -5.936 10.815 4.60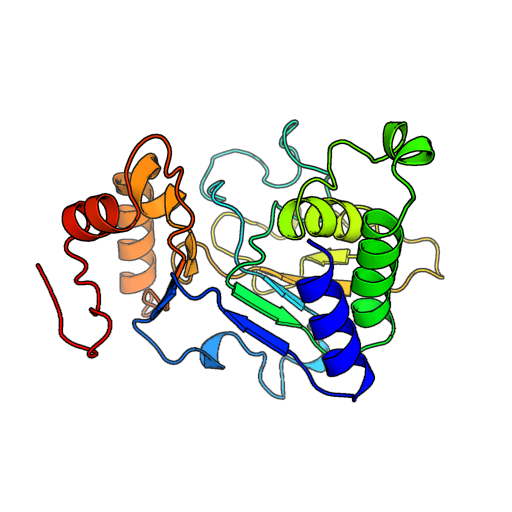0 1.00 90.31 123 LEU A CA 1
ATOM 1025 C C . LEU A 1 123 ? -5.391 9.892 5.697 1.00 90.31 123 LEU A C 1
ATOM 1027 O O . LEU A 1 123 ? -5.773 10.046 6.857 1.00 90.31 123 LEU A O 1
ATOM 1031 N N . LEU A 1 124 ? -4.483 8.974 5.359 1.00 90.00 124 LEU A N 1
ATOM 1032 C CA . LEU A 1 124 ? -3.824 8.102 6.336 1.00 90.00 124 LEU A CA 1
ATOM 1033 C C . LEU A 1 124 ? -2.911 8.903 7.277 1.00 90.00 124 LEU A C 1
ATOM 1035 O O . LEU A 1 124 ? -2.875 8.648 8.479 1.00 90.00 124 LEU A O 1
ATOM 1039 N N . ASN A 1 125 ? -2.234 9.929 6.757 1.00 86.50 125 ASN A N 1
ATOM 1040 C CA . ASN A 1 125 ? -1.336 10.785 7.530 1.00 86.50 125 ASN A CA 1
ATOM 1041 C C . ASN A 1 125 ? -2.027 11.923 8.303 1.00 86.50 125 ASN A C 1
ATOM 1043 O O . ASN A 1 125 ? -1.364 12.662 9.026 1.00 86.50 125 ASN A O 1
ATOM 1047 N N . HIS A 1 126 ? -3.352 12.051 8.234 1.00 82.31 126 HIS A N 1
ATOM 1048 C CA . HIS A 1 126 ? -4.123 12.995 9.055 1.00 82.31 126 HIS A CA 1
ATOM 1049 C C . HIS A 1 126 ? -4.333 12.506 10.510 1.00 82.31 126 HIS A C 1
ATOM 1051 O O . HIS A 1 126 ? -5.291 12.903 11.164 1.00 82.31 126 HIS A O 1
ATOM 1057 N N . GLY A 1 127 ? -3.463 11.623 11.020 1.00 73.88 127 GLY A N 1
ATOM 1058 C CA . GLY A 1 127 ? -3.554 11.049 12.372 1.00 73.88 127 GLY A CA 1
ATOM 1059 C C . GLY A 1 127 ? -4.565 9.905 12.5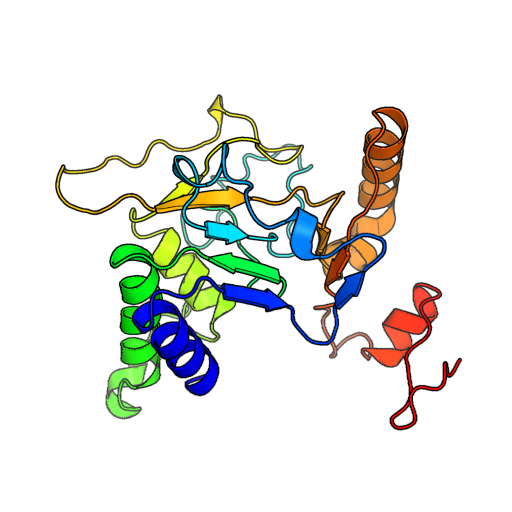17 1.00 73.88 127 GLY A C 1
ATOM 1060 O O . GLY A 1 127 ? -4.819 9.444 13.624 1.00 73.88 127 GLY A O 1
ATOM 1061 N N . ARG A 1 128 ? -5.135 9.431 11.404 1.00 80.31 128 ARG A N 1
ATOM 1062 C CA . ARG A 1 128 ? -6.175 8.390 11.376 1.00 80.31 128 ARG A CA 1
ATOM 1063 C C . ARG A 1 128 ? -5.630 6.977 11.245 1.00 80.31 128 ARG A C 1
ATOM 1065 O O . ARG A 1 128 ? -6.415 6.037 11.272 1.00 80.31 128 ARG A O 1
ATOM 1072 N N . ALA A 1 129 ? -4.331 6.817 11.025 1.00 89.50 129 ALA A N 1
ATOM 1073 C CA . ALA A 1 129 ? -3.719 5.528 10.763 1.00 89.50 129 ALA A CA 1
ATOM 1074 C C . ALA A 1 129 ? -2.415 5.356 11.537 1.00 89.50 129 ALA A C 1
ATOM 1076 O O . ALA A 1 129 ? -1.709 6.323 11.825 1.00 89.50 129 ALA A O 1
ATOM 1077 N N . GLN A 1 130 ? -2.099 4.102 11.835 1.00 90.62 130 GLN A N 1
ATOM 1078 C CA . GLN A 1 130 ? -0.856 3.683 12.459 1.00 90.62 130 GLN A CA 1
ATOM 1079 C C . GLN A 1 130 ? -0.324 2.452 11.733 1.00 90.62 130 GLN A C 1
ATOM 1081 O O . GLN A 1 130 ? -1.081 1.527 11.431 1.00 90.62 130 GLN A O 1
ATOM 1086 N N . VAL A 1 131 ? 0.983 2.436 11.472 1.00 91.69 131 VAL A N 1
ATOM 1087 C CA . VAL A 1 131 ? 1.644 1.257 10.909 1.00 91.69 131 VAL A CA 1
ATOM 1088 C C . VAL A 1 131 ? 1.740 0.161 11.974 1.00 91.69 131 VAL A C 1
ATOM 1090 O O . VAL A 1 131 ? 2.122 0.431 13.111 1.00 91.69 131 VAL A O 1
ATOM 1093 N N . VAL A 1 132 ? 1.397 -1.075 11.612 1.00 93.12 132 VAL A N 1
ATOM 1094 C CA . VAL A 1 132 ? 1.439 -2.249 12.498 1.00 93.12 132 VAL A CA 1
ATOM 1095 C C . VAL A 1 132 ? 2.298 -3.368 11.919 1.00 93.12 132 VAL A C 1
ATOM 1097 O O . VAL A 1 132 ? 2.506 -3.454 10.708 1.00 93.12 132 VAL A O 1
ATOM 1100 N N . ALA A 1 133 ? 2.765 -4.246 12.805 1.00 92.06 133 ALA A N 1
ATOM 1101 C CA . ALA A 1 133 ? 3.597 -5.391 12.468 1.00 92.06 133 ALA A CA 1
ATOM 1102 C C . ALA A 1 133 ? 2.885 -6.442 11.565 1.00 92.06 133 ALA A C 1
ATOM 1104 O O . ALA A 1 133 ? 1.646 -6.537 11.557 1.00 92.06 133 ALA A O 1
ATOM 1105 N N . PRO A 1 134 ? 3.655 -7.282 10.837 1.00 91.69 134 PRO A N 1
ATOM 1106 C CA . PRO A 1 134 ? 5.114 -7.238 10.702 1.00 91.69 134 PRO A CA 1
ATOM 1107 C C . PRO A 1 134 ? 5.566 -6.023 9.886 1.00 91.69 134 PRO A C 1
ATOM 1109 O O . PRO A 1 134 ? 4.911 -5.636 8.919 1.00 91.69 134 PRO A O 1
ATOM 1112 N N . PHE A 1 135 ? 6.673 -5.409 10.302 1.00 89.50 135 PHE A N 1
ATOM 1113 C CA . PHE A 1 135 ? 7.251 -4.279 9.582 1.00 89.50 135 PHE A CA 1
ATOM 1114 C C . PHE A 1 135 ? 8.088 -4.781 8.398 1.00 89.50 135 PHE A C 1
ATOM 1116 O O . PHE A 1 135 ? 8.768 -5.802 8.534 1.00 89.50 135 PHE A O 1
ATOM 1123 N N . PRO A 1 136 ? 8.034 -4.101 7.240 1.00 87.94 136 PRO A N 1
ATOM 1124 C CA . PRO A 1 136 ? 8.873 -4.442 6.098 1.00 87.94 136 PRO A CA 1
ATOM 1125 C C . PRO A 1 136 ? 10.352 -4.204 6.429 1.00 87.94 136 PRO A C 1
ATOM 1127 O O . PRO A 1 136 ? 10.683 -3.363 7.268 1.00 87.94 136 PRO A O 1
ATOM 1130 N N . GLU A 1 137 ? 11.253 -4.913 5.752 1.00 82.81 137 GLU A N 1
ATOM 1131 C CA . GLU A 1 137 ? 12.694 -4.722 5.915 1.00 82.81 137 GLU A CA 1
ATOM 1132 C C . GLU A 1 137 ? 13.075 -3.253 5.637 1.00 82.81 137 GLU A C 1
ATOM 1134 O O . GLU A 1 137 ? 12.676 -2.661 4.632 1.00 82.81 137 GLU A O 1
ATOM 1139 N N . GLY A 1 138 ? 13.831 -2.651 6.562 1.00 81.06 138 GLY A N 1
ATOM 1140 C CA . GLY A 1 138 ? 14.180 -1.224 6.547 1.00 81.06 138 GLY A CA 1
ATOM 1141 C C . GLY A 1 138 ? 13.247 -0.317 7.361 1.00 81.06 138 GLY A C 1
ATOM 1142 O O . GLY A 1 138 ? 13.571 0.851 7.557 1.00 81.06 138 GLY A O 1
ATOM 1143 N N . ILE A 1 139 ? 12.126 -0.835 7.879 1.00 85.88 139 ILE A N 1
ATOM 1144 C CA . ILE A 1 139 ? 11.305 -0.147 8.885 1.00 85.88 139 ILE A CA 1
ATOM 1145 C C . ILE A 1 139 ? 11.473 -0.842 10.235 1.00 85.88 139 ILE A C 1
ATOM 1147 O O . ILE A 1 139 ? 11.107 -2.005 10.403 1.00 85.88 139 ILE A O 1
ATOM 1151 N N . HIS A 1 140 ? 11.992 -0.106 11.211 1.00 86.44 140 HIS A N 1
ATOM 1152 C CA . HIS A 1 140 ? 12.162 -0.573 12.583 1.00 86.44 140 HIS A CA 1
ATOM 1153 C C . HIS A 1 140 ? 11.058 -0.029 13.497 1.00 86.44 140 HIS A C 1
ATOM 1155 O O . HIS A 1 140 ? 10.521 1.054 13.269 1.00 86.44 140 HIS A O 1
ATOM 1161 N N . GLU A 1 141 ? 10.705 -0.787 14.537 1.00 88.00 141 GLU A N 1
ATOM 1162 C CA . GLU A 1 141 ? 9.613 -0.441 15.461 1.00 88.00 141 GLU A CA 1
ATOM 1163 C C . GLU A 1 141 ? 9.828 0.912 16.154 1.00 88.00 141 GLU A C 1
ATOM 1165 O O . GLU A 1 141 ? 8.888 1.689 16.300 1.00 88.00 141 GLU A O 1
ATOM 1170 N N . ASP A 1 142 ? 11.071 1.233 16.515 1.00 86.94 142 ASP A N 1
ATOM 1171 C CA . ASP A 1 142 ? 11.460 2.493 17.156 1.00 86.94 142 ASP A CA 1
ATOM 1172 C C . ASP A 1 142 ? 11.320 3.719 16.240 1.00 86.94 142 ASP A C 1
ATOM 1174 O O . ASP A 1 142 ? 11.272 4.852 16.723 1.00 86.94 142 ASP A O 1
ATOM 1178 N N . GLN A 1 143 ? 11.217 3.506 14.926 1.00 85.75 143 GLN A N 1
ATOM 1179 C CA . GLN A 1 143 ? 10.970 4.563 13.947 1.00 85.75 143 GLN A CA 1
ATOM 1180 C C . GLN A 1 143 ? 9.479 4.870 13.789 1.00 85.75 143 GLN A C 1
ATOM 1182 O O . GLN A 1 143 ? 9.143 5.974 13.368 1.00 85.75 143 GLN A O 1
ATOM 1187 N N . VAL A 1 144 ? 8.588 3.921 14.106 1.00 87.12 144 VAL A N 1
ATOM 1188 C CA . VAL A 1 144 ? 7.144 4.041 13.865 1.00 87.12 144 VAL A CA 1
ATOM 1189 C C . VAL A 1 144 ? 6.542 5.086 14.803 1.00 87.12 144 VAL A C 1
ATOM 1191 O O . VAL A 1 144 ? 6.473 4.867 16.017 1.00 87.12 144 VAL A O 1
ATOM 1194 N N . PRO A 1 145 ? 6.039 6.221 14.285 1.00 82.81 145 PRO A N 1
ATOM 1195 C CA . PRO A 1 145 ? 5.528 7.255 15.162 1.00 82.81 145 PRO A CA 1
ATOM 1196 C C . PRO A 1 145 ? 4.237 6.794 15.819 1.00 82.81 145 PRO A C 1
ATOM 1198 O O . PRO A 1 145 ? 3.292 6.352 15.164 1.00 82.81 145 PRO A O 1
ATOM 1201 N N . THR A 1 146 ? 4.181 6.929 17.139 1.00 74.69 146 THR A N 1
ATOM 1202 C CA . THR A 1 146 ? 2.925 6.759 17.862 1.00 74.69 146 THR A CA 1
ATOM 1203 C C . THR A 1 146 ? 2.082 7.997 17.592 1.00 74.69 146 THR A C 1
ATOM 1205 O O . THR A 1 146 ? 2.473 9.107 17.960 1.00 74.69 146 THR A O 1
ATOM 1208 N N . ALA A 1 147 ? 0.948 7.838 16.912 1.00 63.91 147 ALA A N 1
ATOM 1209 C CA . ALA A 1 147 ? 0.022 8.945 16.729 1.00 63.91 147 ALA A CA 1
ATOM 1210 C C . ALA A 1 147 ? -0.388 9.483 18.115 1.00 63.91 147 ALA A C 1
ATOM 1212 O O . ALA A 1 147 ? -0.795 8.721 18.992 1.00 63.91 147 ALA A O 1
ATOM 1213 N N . ALA A 1 148 ? -0.252 10.792 18.336 1.00 55.06 148 ALA A N 1
ATOM 1214 C CA . ALA A 1 148 ? -0.753 11.444 19.542 1.00 55.06 148 ALA A CA 1
ATOM 1215 C C . ALA A 1 148 ? -2.284 11.505 19.445 1.00 55.06 148 ALA A C 1
ATOM 1217 O O . ALA A 1 148 ? -2.849 12.460 18.922 1.00 55.06 148 ALA A O 1
ATOM 1218 N N . ILE A 1 149 ? -2.958 10.433 19.855 1.00 53.59 149 ILE A N 1
ATOM 1219 C CA . ILE A 1 149 ? -4.399 10.275 19.650 1.00 53.59 149 ILE A CA 1
ATOM 1220 C C . ILE A 1 149 ? -5.142 10.907 20.828 1.00 53.59 149 ILE A C 1
ATOM 1222 O O . ILE A 1 149 ? -5.098 10.398 21.949 1.00 53.59 149 ILE A O 1
ATOM 1226 N N . SER A 1 150 ? -5.869 11.999 20.576 1.00 47.75 150 SER A N 1
ATOM 1227 C CA . SER A 1 150 ? -7.011 12.357 21.420 1.00 47.75 150 SER A CA 1
ATOM 1228 C C . SER A 1 150 ? -8.113 11.322 21.192 1.00 47.75 150 SER A C 1
ATOM 1230 O O . SER A 1 150 ? -8.411 10.960 20.058 1.00 47.75 150 SER A O 1
ATOM 1232 N N . SER A 1 151 ? -8.691 10.830 22.280 1.00 44.41 151 SER A N 1
ATOM 1233 C CA . SER A 1 151 ? -9.407 9.559 22.456 1.00 44.41 151 SER A CA 1
ATOM 1234 C C . SER A 1 151 ? -10.716 9.321 21.668 1.00 44.41 151 SER A C 1
ATOM 1236 O O . SER A 1 151 ? -11.556 8.551 22.130 1.00 44.41 151 SER A O 1
ATOM 1238 N N . SER A 1 152 ? -10.922 9.914 20.488 1.00 49.03 152 SER A N 1
ATOM 1239 C CA . SER A 1 152 ? -12.156 9.743 19.697 1.00 49.03 152 SER A CA 1
ATOM 1240 C C . SER A 1 152 ? -11.979 9.385 18.220 1.00 49.03 152 SER A C 1
ATOM 1242 O O . SER A 1 152 ? -12.956 8.955 17.607 1.00 49.03 152 SER A O 1
ATOM 1244 N N . ASP A 1 153 ? -10.783 9.508 17.642 1.00 55.00 153 ASP A N 1
ATOM 1245 C CA . ASP A 1 153 ? -10.580 9.214 16.219 1.00 55.00 153 ASP A CA 1
ATOM 1246 C C . ASP A 1 153 ? -10.055 7.788 16.042 1.00 55.00 153 ASP A C 1
ATOM 1248 O O . ASP A 1 153 ? -9.006 7.413 16.563 1.00 55.00 153 ASP A O 1
ATOM 1252 N N . ALA A 1 154 ? -10.828 6.954 15.344 1.00 57.94 154 ALA A N 1
ATOM 1253 C CA . ALA A 1 154 ? -10.469 5.563 15.100 1.00 57.94 154 ALA A CA 1
ATOM 1254 C C . ALA A 1 154 ? -9.117 5.467 14.369 1.00 57.94 154 ALA A C 1
ATOM 1256 O O . ALA A 1 154 ? -8.976 5.963 13.251 1.00 57.94 154 ALA A O 1
ATOM 1257 N N . VAL A 1 155 ? -8.150 4.799 15.003 1.00 81.44 155 VAL A N 1
ATOM 1258 C CA . VAL A 1 155 ? -6.812 4.534 14.464 1.00 81.44 155 VAL A CA 1
ATOM 1259 C C . VAL A 1 155 ? -6.881 3.291 13.588 1.00 81.44 155 VAL A C 1
ATOM 1261 O O . VAL A 1 155 ? -7.000 2.172 14.085 1.00 81.44 155 VAL A O 1
ATOM 1264 N N . LEU A 1 156 ? -6.829 3.485 12.279 1.00 91.88 156 LEU A N 1
ATOM 1265 C CA . LEU A 1 156 ? -6.724 2.417 11.296 1.00 91.88 156 LEU A CA 1
ATOM 1266 C C . LEU A 1 156 ? -5.367 1.726 11.415 1.00 91.88 156 LEU A C 1
ATOM 1268 O O . LEU A 1 156 ? -4.323 2.374 11.333 1.00 91.88 156 LEU A O 1
ATOM 1272 N N . LYS A 1 157 ? -5.376 0.403 11.554 1.00 94.00 157 LYS A N 1
ATOM 1273 C CA . LYS A 1 157 ? -4.154 -0.405 11.611 1.00 94.00 157 LYS A CA 1
ATOM 1274 C C . LYS A 1 157 ? -3.702 -0.765 10.200 1.00 94.00 157 LYS A C 1
ATOM 1276 O O . LYS A 1 157 ? -4.352 -1.565 9.522 1.00 94.00 157 LYS A O 1
ATOM 1281 N N . VAL A 1 158 ? -2.598 -0.170 9.759 1.00 94.75 158 VAL A N 1
ATOM 1282 C CA . VAL A 1 158 ? -2.043 -0.326 8.410 1.00 94.75 158 VAL A CA 1
ATOM 1283 C C . VAL A 1 158 ? -0.832 -1.248 8.450 1.00 94.75 158 VAL A C 1
ATOM 1285 O O . VAL A 1 158 ? 0.195 -0.913 9.029 1.00 94.75 158 VAL A O 1
ATOM 1288 N N . ARG A 1 159 ? -0.915 -2.404 7.802 1.00 95.31 159 ARG A N 1
ATOM 1289 C CA . ARG A 1 159 ? 0.241 -3.270 7.559 1.00 95.31 159 ARG A CA 1
ATOM 1290 C C . ARG A 1 159 ? 0.859 -2.907 6.212 1.00 95.31 159 ARG A C 1
ATOM 1292 O O . ARG A 1 159 ? 0.151 -2.794 5.213 1.00 95.31 159 ARG A O 1
ATOM 1299 N N . LEU A 1 160 ? 2.174 -2.737 6.176 1.00 93.75 160 LEU A N 1
ATOM 1300 C CA . LEU A 1 160 ? 2.902 -2.497 4.931 1.00 93.75 160 LEU A CA 1
ATOM 1301 C C . LEU A 1 160 ? 3.490 -3.808 4.419 1.00 93.75 160 LEU A C 1
ATOM 1303 O O . LEU A 1 160 ? 4.042 -4.588 5.191 1.00 93.75 160 LEU A O 1
ATOM 1307 N N . LEU A 1 161 ? 3.368 -4.042 3.117 1.00 93.00 161 LEU A N 1
ATOM 1308 C CA . LEU A 1 161 ? 4.008 -5.167 2.450 1.00 93.00 161 LEU A CA 1
ATOM 1309 C C . LEU A 1 161 ? 5.494 -4.868 2.249 1.00 93.00 161 LEU A C 1
ATOM 1311 O O . LEU A 1 161 ? 5.887 -3.741 1.941 1.00 93.00 161 LEU A O 1
ATOM 1315 N N . ASP A 1 162 ? 6.312 -5.903 2.408 1.00 90.25 162 ASP A N 1
ATOM 1316 C CA . ASP A 1 162 ? 7.745 -5.823 2.173 1.00 90.25 162 ASP A CA 1
ATOM 1317 C C . ASP A 1 162 ? 8.051 -5.536 0.696 1.00 90.25 162 ASP A C 1
ATOM 1319 O O . ASP A 1 162 ? 7.551 -6.226 -0.194 1.00 90.25 162 ASP A O 1
ATOM 1323 N N . GLN A 1 163 ? 8.882 -4.523 0.438 1.00 88.00 163 GLN A N 1
ATOM 1324 C CA . GLN A 1 163 ? 9.214 -4.057 -0.912 1.00 88.00 163 GLN A CA 1
ATOM 1325 C C . GLN A 1 163 ? 10.036 -5.058 -1.732 1.00 88.00 163 GLN A C 1
ATOM 1327 O O . GLN A 1 163 ? 10.035 -4.990 -2.963 1.00 88.00 163 GLN A O 1
ATOM 1332 N N . THR A 1 164 ? 10.712 -6.004 -1.080 1.00 87.38 164 THR A N 1
ATOM 1333 C CA . THR A 1 164 ? 11.400 -7.113 -1.739 1.00 87.38 164 THR A CA 1
ATOM 1334 C C . THR A 1 164 ? 10.374 -8.132 -2.228 1.00 87.38 164 THR A C 1
ATOM 1336 O O . THR A 1 164 ? 10.488 -8.657 -3.341 1.00 87.38 164 THR A O 1
ATOM 1339 N N . SER A 1 165 ? 9.353 -8.391 -1.404 1.00 90.06 165 SER A N 1
ATOM 1340 C CA . SER A 1 165 ? 8.295 -9.371 -1.680 1.00 90.06 165 SER A CA 1
ATOM 1341 C C . SER A 1 165 ? 7.261 -8.850 -2.684 1.00 90.06 165 SER A C 1
ATOM 1343 O O . SER A 1 165 ? 6.861 -9.580 -3.591 1.00 90.06 165 SER A O 1
ATOM 1345 N N . ILE A 1 166 ? 6.837 -7.594 -2.545 1.00 90.75 166 ILE A N 1
ATOM 1346 C CA . ILE A 1 166 ? 5.860 -6.917 -3.406 1.00 90.75 166 ILE A CA 1
ATOM 1347 C C . ILE A 1 166 ? 6.520 -5.650 -3.942 1.00 90.75 166 ILE A C 1
ATOM 1349 O O . ILE A 1 166 ? 6.470 -4.583 -3.329 1.00 90.75 166 ILE A O 1
ATOM 1353 N N . ALA A 1 167 ? 7.180 -5.789 -5.087 1.00 86.81 167 ALA A N 1
ATOM 1354 C CA . ALA A 1 167 ? 7.973 -4.716 -5.661 1.00 86.81 167 ALA A CA 1
ATOM 1355 C C . ALA A 1 167 ? 7.093 -3.716 -6.418 1.00 86.81 167 ALA A C 1
ATOM 1357 O O . ALA A 1 167 ? 6.215 -4.090 -7.194 1.00 86.81 167 ALA A O 1
ATOM 1358 N N . ASN A 1 168 ? 7.379 -2.429 -6.257 1.00 82.94 168 ASN A N 1
ATOM 1359 C CA . ASN A 1 168 ? 6.900 -1.408 -7.179 1.00 82.94 168 ASN A CA 1
ATOM 1360 C C . ASN A 1 168 ? 7.877 -1.304 -8.367 1.00 82.94 168 ASN A C 1
ATOM 1362 O O . ASN A 1 168 ? 9.090 -1.410 -8.181 1.00 82.94 168 ASN A O 1
ATOM 1366 N N . GLY A 1 169 ? 7.376 -1.093 -9.582 1.00 72.50 169 GLY A N 1
ATOM 1367 C CA . GLY A 1 169 ? 8.155 -1.090 -10.823 1.00 72.50 169 GLY A CA 1
ATOM 1368 C C . GLY A 1 169 ? 9.318 -0.101 -10.802 1.00 72.50 169 GLY A C 1
ATOM 1369 O O . GLY A 1 169 ? 10.405 -0.419 -11.277 1.00 72.50 169 GLY A O 1
ATOM 1370 N N . GLN A 1 170 ? 9.159 1.049 -10.146 1.00 73.88 170 GLN A N 1
ATOM 1371 C CA . GLN A 1 170 ? 10.267 1.995 -9.989 1.00 73.88 170 GLN A CA 1
ATOM 1372 C C . GLN A 1 170 ? 11.441 1.428 -9.174 1.00 73.88 170 GLN A C 1
ATOM 1374 O O . GLN A 1 170 ? 12.581 1.802 -9.439 1.00 73.88 170 GLN A O 1
ATOM 1379 N N . LEU A 1 171 ? 11.206 0.526 -8.211 1.00 75.75 171 LEU A N 1
ATOM 1380 C CA . LEU A 1 171 ? 12.289 -0.153 -7.485 1.00 75.75 171 LEU A CA 1
ATOM 1381 C C . LEU A 1 171 ? 13.047 -1.113 -8.401 1.00 75.75 171 LEU A C 1
ATOM 1383 O O . LEU A 1 171 ? 14.275 -1.152 -8.369 1.00 75.75 171 LEU A O 1
ATOM 1387 N N . LEU A 1 172 ? 12.316 -1.843 -9.248 1.00 73.62 172 LEU A N 1
ATOM 1388 C CA . LEU A 1 172 ? 12.900 -2.775 -10.214 1.00 73.62 172 LEU A CA 1
ATOM 1389 C C . LEU A 1 172 ? 13.760 -2.065 -11.260 1.00 73.62 172 LEU A C 1
ATOM 1391 O O . LEU A 1 172 ? 14.760 -2.627 -11.694 1.00 73.62 172 LEU A O 1
ATOM 1395 N N . MET A 1 173 ? 13.388 -0.843 -11.636 1.00 71.81 173 MET A N 1
ATOM 1396 C CA . MET A 1 173 ? 14.064 -0.086 -12.688 1.00 71.81 173 MET A CA 1
ATOM 1397 C C . MET A 1 173 ? 15.156 0.841 -12.151 1.00 71.81 173 MET A C 1
ATOM 1399 O O . MET A 1 173 ? 16.309 0.760 -12.559 1.00 71.81 173 MET A O 1
ATOM 1403 N N . ASN A 1 174 ? 14.820 1.715 -11.200 1.00 74.88 174 ASN A N 1
ATOM 1404 C CA . ASN A 1 174 ? 15.717 2.792 -10.766 1.00 74.88 174 ASN A CA 1
ATOM 1405 C C . ASN A 1 174 ? 16.670 2.360 -9.645 1.00 74.88 174 ASN A C 1
ATOM 1407 O O . ASN A 1 174 ? 17.640 3.058 -9.344 1.00 74.88 174 ASN A O 1
ATOM 1411 N N . ARG A 1 175 ? 16.374 1.238 -8.980 1.00 79.19 175 ARG A N 1
ATOM 1412 C CA . ARG A 1 175 ? 17.113 0.719 -7.818 1.00 79.19 175 ARG A CA 1
ATOM 1413 C C . ARG A 1 175 ? 17.440 -0.769 -7.967 1.00 79.19 175 ARG A C 1
ATOM 1415 O O . ARG A 1 175 ? 17.608 -1.471 -6.970 1.00 79.19 175 ARG A O 1
ATOM 1422 N N . GLN A 1 176 ? 17.581 -1.236 -9.209 1.00 80.62 176 GLN A N 1
ATOM 1423 C CA . GLN A 1 176 ? 17.697 -2.653 -9.558 1.00 80.62 176 GLN A CA 1
ATOM 1424 C C . GLN A 1 176 ? 18.755 -3.407 -8.739 1.00 80.62 176 GLN A C 1
ATOM 1426 O O . GLN A 1 176 ? 18.456 -4.474 -8.208 1.00 80.62 176 GLN A O 1
ATOM 1431 N N . SER A 1 177 ? 19.967 -2.857 -8.591 1.00 85.62 177 SER A N 1
ATOM 1432 C CA . SER A 1 177 ? 21.051 -3.522 -7.850 1.00 85.62 177 SER A CA 1
ATOM 1433 C C . SER A 1 177 ? 20.695 -3.749 -6.381 1.00 85.62 177 SER A C 1
ATOM 1435 O O . SER A 1 177 ? 20.814 -4.864 -5.882 1.00 85.62 177 SER A O 1
ATOM 1437 N N . ARG A 1 178 ? 20.180 -2.716 -5.699 1.00 84.50 178 ARG A N 1
ATOM 1438 C CA . ARG A 1 178 ? 19.800 -2.805 -4.282 1.00 84.50 178 ARG A CA 1
ATOM 1439 C C . ARG A 1 178 ? 18.602 -3.726 -4.081 1.00 84.50 178 ARG A C 1
ATOM 1441 O O . ARG A 1 178 ? 18.593 -4.534 -3.155 1.00 84.50 178 ARG A O 1
ATOM 1448 N N . TYR A 1 179 ? 17.622 -3.652 -4.981 1.00 86.56 179 TYR A N 1
ATOM 1449 C CA . TYR A 1 179 ? 16.509 -4.595 -4.996 1.00 86.56 179 TYR A CA 1
ATOM 1450 C C . TYR A 1 179 ? 16.999 -6.042 -5.156 1.00 86.56 179 TYR A C 1
ATOM 1452 O O . TYR A 1 179 ? 16.593 -6.913 -4.391 1.00 86.56 179 TYR A O 1
ATOM 1460 N N . ALA A 1 180 ? 17.902 -6.308 -6.104 1.00 88.44 180 ALA A N 1
ATOM 1461 C CA . ALA A 1 180 ? 18.439 -7.646 -6.345 1.00 88.44 180 ALA A CA 1
ATOM 1462 C C . ALA A 1 180 ? 19.214 -8.192 -5.134 1.00 88.44 180 ALA A C 1
ATOM 1464 O O . ALA A 1 180 ? 19.074 -9.369 -4.796 1.00 88.44 180 ALA A O 1
ATOM 1465 N N . GLU A 1 181 ? 19.988 -7.344 -4.452 1.00 89.88 181 GLU A N 1
ATOM 1466 C CA . GLU A 1 181 ? 20.685 -7.702 -3.214 1.00 89.88 181 GLU A CA 1
ATOM 1467 C C . GLU A 1 181 ? 19.712 -8.098 -2.098 1.00 89.88 181 GLU A C 1
ATOM 1469 O O . GLU A 1 181 ? 19.884 -9.154 -1.483 1.00 89.88 181 GLU A O 1
ATOM 1474 N N . ASN A 1 182 ? 18.669 -7.302 -1.852 1.00 88.38 182 ASN A N 1
ATOM 1475 C CA . ASN A 1 182 ? 17.680 -7.614 -0.816 1.00 88.38 182 ASN A CA 1
ATOM 1476 C C . ASN A 1 182 ? 16.810 -8.819 -1.195 1.00 88.38 182 ASN A C 1
ATOM 1478 O O . ASN A 1 182 ? 16.551 -9.674 -0.351 1.00 88.38 182 ASN A O 1
ATOM 1482 N N . LEU A 1 183 ? 16.479 -8.998 -2.477 1.00 89.94 183 LEU A N 1
ATOM 1483 C CA . LEU A 1 183 ? 15.815 -10.213 -2.960 1.00 89.94 183 LEU A CA 1
ATOM 1484 C C . LEU A 1 183 ? 16.663 -11.462 -2.729 1.00 89.94 183 LEU A C 1
ATOM 1486 O O . LEU A 1 183 ? 16.138 -12.502 -2.332 1.00 89.94 183 LEU A O 1
ATOM 1490 N N . ALA A 1 184 ? 17.979 -11.375 -2.917 1.00 91.75 184 ALA A N 1
ATOM 1491 C CA . ALA A 1 184 ? 18.873 -12.476 -2.585 1.00 91.75 184 ALA A CA 1
ATOM 1492 C C . ALA A 1 184 ? 18.897 -12.770 -1.073 1.00 91.75 184 ALA A C 1
ATOM 1494 O O . ALA A 1 184 ? 18.974 -13.940 -0.693 1.00 91.75 184 ALA A O 1
ATOM 1495 N N . LYS A 1 185 ? 18.810 -11.750 -0.205 1.00 91.06 185 LYS A N 1
ATOM 1496 C CA . LYS A 1 185 ? 18.699 -11.939 1.255 1.00 91.06 185 LYS A CA 1
ATOM 1497 C C . LYS A 1 185 ? 17.382 -12.612 1.639 1.00 91.06 185 LYS A C 1
ATOM 1499 O O . LYS A 1 185 ? 17.426 -13.614 2.348 1.00 91.06 185 LYS A O 1
ATOM 1504 N N . LEU A 1 186 ? 16.251 -12.133 1.113 1.00 90.44 186 LEU A N 1
ATOM 1505 C CA . LEU A 1 186 ? 14.929 -12.733 1.326 1.00 90.44 186 LEU A CA 1
ATOM 1506 C C . LEU A 1 186 ? 14.910 -14.213 0.914 1.00 90.44 186 LEU A C 1
ATOM 1508 O O . LEU A 1 186 ? 14.423 -15.069 1.646 1.00 90.44 186 LEU A O 1
ATOM 1512 N N . ARG A 1 187 ? 15.515 -14.538 -0.233 1.00 93.19 187 ARG A N 1
ATOM 1513 C CA . ARG A 1 187 ? 15.635 -15.927 -0.707 1.00 93.19 187 ARG A CA 1
ATOM 1514 C C . ARG A 1 187 ? 16.468 -16.803 0.213 1.00 93.19 187 ARG A C 1
ATOM 1516 O O . ARG A 1 187 ? 16.119 -17.955 0.449 1.00 93.19 187 ARG A O 1
ATOM 1523 N N . LYS A 1 188 ? 17.553 -16.264 0.770 1.00 93.50 188 LYS A N 1
ATOM 1524 C CA . LYS A 1 188 ? 18.381 -16.984 1.748 1.00 93.50 188 LYS A CA 1
ATOM 1525 C C . LYS A 1 188 ? 17.649 -17.237 3.068 1.00 93.50 188 LYS A C 1
ATOM 1527 O O . LYS A 1 188 ? 17.958 -18.231 3.717 1.00 93.50 188 LYS A O 1
ATOM 1532 N N . SER A 1 189 ? 16.695 -16.387 3.455 1.00 91.00 189 SER A N 1
ATOM 1533 C CA . SER A 1 189 ? 15.852 -16.598 4.641 1.00 91.00 189 SER A CA 1
ATOM 1534 C C . SER A 1 189 ? 14.610 -17.462 4.376 1.00 91.00 189 SER A C 1
ATOM 1536 O O . SER A 1 189 ? 13.822 -17.682 5.292 1.00 91.00 189 SER A O 1
ATOM 1538 N N . GLY A 1 190 ? 14.450 -17.993 3.158 1.00 90.25 190 GLY A N 1
ATOM 1539 C CA . GLY A 1 190 ? 13.353 -18.891 2.784 1.00 90.25 190 GLY A CA 1
ATOM 1540 C C . GLY A 1 190 ? 12.099 -18.194 2.248 1.00 90.25 190 GLY A C 1
ATOM 1541 O O . GLY A 1 190 ? 11.116 -18.873 1.965 1.00 90.25 190 GLY A O 1
ATOM 1542 N N . GLY A 1 191 ? 12.120 -16.867 2.092 1.00 90.25 191 GLY A N 1
ATOM 1543 C CA . GLY A 1 191 ? 11.082 -16.123 1.377 1.00 90.25 191 GLY A CA 1
ATOM 1544 C C . GLY A 1 191 ? 11.352 -16.041 -0.128 1.00 90.25 191 GLY A C 1
ATOM 1545 O O . GLY A 1 191 ? 12.405 -16.440 -0.616 1.00 90.25 191 GLY A O 1
ATOM 1546 N N . ASP A 1 192 ? 10.418 -15.476 -0.887 1.00 90.94 192 ASP A N 1
ATOM 1547 C CA . ASP A 1 192 ? 10.657 -15.080 -2.279 1.00 90.94 192 ASP A CA 1
ATOM 1548 C C . ASP A 1 192 ? 9.690 -13.958 -2.673 1.00 90.94 192 ASP A C 1
ATOM 1550 O O . ASP A 1 192 ? 8.722 -13.662 -1.969 1.00 90.94 192 ASP A O 1
ATOM 1554 N N . ARG A 1 193 ? 9.941 -13.351 -3.830 1.00 90.38 193 ARG A N 1
ATOM 1555 C CA . ARG A 1 193 ? 9.044 -12.391 -4.468 1.00 90.38 193 ARG A CA 1
ATOM 1556 C C . ARG A 1 193 ? 7.664 -13.005 -4.695 1.00 90.38 193 ARG A C 1
ATOM 1558 O O . ARG A 1 193 ? 7.536 -14.112 -5.215 1.00 90.38 193 ARG A O 1
ATOM 1565 N N . ILE A 1 194 ? 6.640 -12.233 -4.360 1.00 91.94 194 ILE A N 1
ATOM 1566 C CA . ILE A 1 194 ? 5.228 -12.556 -4.556 1.00 91.94 194 ILE A CA 1
ATOM 1567 C C . ILE A 1 194 ? 4.711 -11.863 -5.818 1.00 91.94 194 ILE A C 1
ATOM 1569 O O . ILE A 1 194 ? 4.120 -12.522 -6.673 1.00 91.94 194 ILE A O 1
ATOM 1573 N N . ALA A 1 195 ? 4.946 -10.554 -5.953 1.00 90.25 195 ALA A N 1
ATOM 1574 C CA . ALA A 1 195 ? 4.417 -9.759 -7.058 1.00 90.25 195 ALA A CA 1
ATOM 1575 C C . ALA A 1 195 ? 5.301 -8.558 -7.406 1.00 90.25 195 ALA A C 1
ATOM 1577 O O . ALA A 1 195 ? 6.132 -8.118 -6.608 1.00 90.25 195 ALA A O 1
ATOM 1578 N N . ALA A 1 196 ? 5.073 -8.008 -8.595 1.00 87.75 196 ALA A N 1
ATOM 1579 C CA . ALA A 1 196 ? 5.588 -6.713 -9.009 1.00 87.75 196 ALA A CA 1
ATOM 1580 C C . ALA A 1 196 ? 4.481 -5.891 -9.681 1.00 87.75 196 ALA A C 1
ATOM 1582 O O . ALA A 1 196 ? 3.847 -6.372 -10.619 1.00 87.75 196 ALA A O 1
ATOM 1583 N N . HIS A 1 197 ? 4.269 -4.663 -9.211 1.00 87.38 197 HIS A N 1
ATOM 1584 C CA . HIS A 1 197 ? 3.331 -3.701 -9.790 1.00 87.38 197 HIS A CA 1
ATOM 1585 C C . HIS A 1 197 ? 4.076 -2.710 -10.687 1.00 87.38 197 HIS A C 1
ATOM 1587 O O . HIS A 1 197 ? 4.867 -1.907 -10.192 1.00 87.38 197 HIS A O 1
ATOM 1593 N N . PHE A 1 198 ? 3.825 -2.732 -11.994 1.00 77.88 198 PHE A N 1
ATOM 1594 C CA . PHE A 1 198 ? 4.593 -1.980 -12.992 1.00 77.88 198 PHE A CA 1
ATOM 1595 C C . PHE A 1 198 ? 4.099 -0.546 -13.216 1.00 77.88 198 PHE A C 1
ATOM 1597 O O . PHE A 1 198 ? 3.815 -0.117 -14.332 1.00 77.88 198 PHE A O 1
ATOM 1604 N N . ASN A 1 199 ? 4.067 0.232 -12.135 1.00 70.69 199 ASN A N 1
ATOM 1605 C CA . ASN A 1 199 ? 3.772 1.661 -12.173 1.00 70.69 199 ASN A CA 1
ATOM 1606 C C . ASN A 1 199 ? 5.055 2.482 -12.405 1.00 70.69 199 ASN A C 1
ATOM 1608 O O . ASN A 1 199 ? 5.630 3.037 -11.465 1.00 70.69 199 ASN A O 1
ATOM 1612 N N . TRP A 1 200 ? 5.553 2.516 -13.645 1.00 69.69 200 TRP A N 1
ATOM 1613 C CA . TRP A 1 200 ? 6.696 3.353 -14.029 1.00 69.69 200 TRP A CA 1
ATOM 1614 C C . TRP A 1 200 ? 6.292 4.566 -14.864 1.00 69.69 200 TRP A C 1
ATOM 1616 O O . TRP A 1 200 ? 5.180 4.663 -15.381 1.00 69.69 200 TRP A O 1
ATOM 1626 N N . ASP A 1 201 ? 7.221 5.516 -14.977 1.00 65.94 201 ASP A N 1
ATOM 1627 C CA . ASP A 1 201 ? 7.021 6.728 -15.759 1.00 65.94 201 ASP A CA 1
ATOM 1628 C C . ASP A 1 201 ? 7.002 6.404 -17.258 1.00 65.94 201 ASP A C 1
ATOM 1630 O O . ASP A 1 201 ? 8.042 6.236 -17.901 1.00 65.94 201 ASP A O 1
ATOM 1634 N N . THR A 1 202 ? 5.797 6.339 -17.822 1.00 64.12 202 THR A N 1
ATOM 1635 C CA . THR A 1 202 ? 5.591 6.061 -19.246 1.00 64.12 202 THR A CA 1
ATOM 1636 C C . THR A 1 202 ? 6.102 7.168 -20.167 1.00 64.12 202 THR A C 1
ATOM 1638 O O . THR A 1 202 ? 6.085 6.994 -21.382 1.00 64.12 202 THR A O 1
ATOM 1641 N N . THR A 1 203 ? 6.530 8.317 -19.629 1.00 69.25 203 THR A N 1
ATOM 1642 C CA . THR A 1 203 ? 7.197 9.361 -20.423 1.00 69.25 203 THR A CA 1
ATOM 1643 C C . THR A 1 203 ? 8.651 9.015 -20.742 1.00 69.25 203 THR A C 1
ATOM 1645 O O . THR A 1 203 ? 9.202 9.565 -21.694 1.00 69.25 203 THR A O 1
ATOM 1648 N N . VAL A 1 204 ? 9.257 8.097 -19.978 1.00 70.44 204 VAL A N 1
ATOM 1649 C CA . VAL A 1 204 ? 10.634 7.623 -20.179 1.00 70.44 204 VAL A CA 1
ATOM 1650 C C . VAL A 1 204 ? 10.654 6.332 -20.995 1.00 70.44 204 VAL A C 1
ATOM 1652 O O . VAL A 1 204 ? 11.420 6.230 -21.948 1.00 70.44 204 VAL A O 1
ATOM 1655 N N . VAL A 1 205 ? 9.806 5.360 -20.644 1.00 72.75 205 VAL A N 1
ATOM 1656 C CA . VAL A 1 205 ? 9.710 4.067 -21.337 1.00 72.75 205 VAL A CA 1
ATOM 1657 C C . VAL A 1 205 ? 8.271 3.554 -21.311 1.00 72.75 205 VAL A C 1
ATOM 1659 O O . VAL A 1 205 ? 7.598 3.637 -20.283 1.00 72.75 205 VAL A O 1
ATOM 1662 N N . SER A 1 206 ? 7.769 3.039 -22.436 1.00 74.25 206 SER A N 1
ATOM 1663 C CA . SER A 1 206 ? 6.406 2.490 -22.505 1.00 74.25 206 SER A CA 1
ATOM 1664 C C . SER A 1 206 ? 6.241 1.275 -21.579 1.00 74.25 206 SER A C 1
ATOM 1666 O O . SER A 1 206 ? 7.229 0.714 -21.097 1.00 74.25 206 SER A O 1
ATOM 1668 N N . LYS A 1 207 ? 4.994 0.868 -21.295 1.00 72.38 207 LYS A N 1
ATOM 1669 C CA . LYS A 1 207 ? 4.732 -0.321 -20.459 1.00 72.38 207 LYS A CA 1
ATOM 1670 C C . LYS A 1 207 ? 5.225 -1.604 -21.131 1.00 72.38 207 LYS A C 1
ATOM 1672 O O . LYS A 1 207 ? 5.674 -2.541 -20.477 1.00 72.38 207 LYS A O 1
ATOM 1677 N N . GLU A 1 208 ? 5.163 -1.622 -22.448 1.00 74.56 208 GLU A N 1
ATOM 1678 C CA . GLU A 1 208 ? 5.612 -2.708 -23.295 1.00 74.56 208 GLU A CA 1
ATOM 1679 C C . GLU A 1 208 ? 7.139 -2.783 -23.331 1.00 74.56 208 GLU A C 1
ATOM 1681 O O . GLU A 1 208 ? 7.706 -3.844 -23.080 1.00 74.56 208 GLU A O 1
ATOM 1686 N N . ASP A 1 209 ? 7.815 -1.660 -23.574 1.00 76.19 209 ASP A N 1
ATOM 1687 C CA . ASP A 1 209 ? 9.275 -1.632 -23.711 1.00 76.19 209 ASP A CA 1
ATOM 1688 C C . ASP A 1 209 ? 9.973 -1.926 -22.380 1.00 76.19 209 ASP A C 1
ATOM 1690 O O . ASP A 1 209 ? 10.884 -2.752 -22.331 1.00 76.19 209 ASP A O 1
ATOM 1694 N N . GLY A 1 210 ? 9.496 -1.346 -21.273 1.00 74.69 210 GLY A N 1
ATOM 1695 C CA . GLY A 1 210 ? 10.065 -1.629 -19.954 1.00 74.69 210 GLY A CA 1
ATOM 1696 C C . GLY A 1 210 ? 9.831 -3.081 -19.523 1.00 74.69 210 GLY A C 1
ATOM 1697 O O . GLY A 1 210 ? 10.670 -3.672 -18.843 1.00 74.69 210 GLY A O 1
ATOM 1698 N N . ALA A 1 211 ? 8.730 -3.706 -19.964 1.00 73.00 211 ALA A N 1
ATOM 1699 C CA . ALA A 1 211 ? 8.479 -5.118 -19.695 1.00 73.00 211 ALA A CA 1
ATOM 1700 C C . ALA A 1 211 ? 9.501 -5.985 -20.441 1.00 73.00 211 ALA A C 1
ATOM 1702 O O . ALA A 1 211 ? 10.111 -6.869 -19.836 1.00 73.00 211 ALA A O 1
ATOM 1703 N N . LYS A 1 212 ? 9.768 -5.671 -21.715 1.00 74.88 212 LYS A N 1
ATOM 1704 C CA . LYS A 1 212 ? 10.784 -6.355 -22.529 1.00 74.88 212 LYS A CA 1
ATOM 1705 C C . LYS A 1 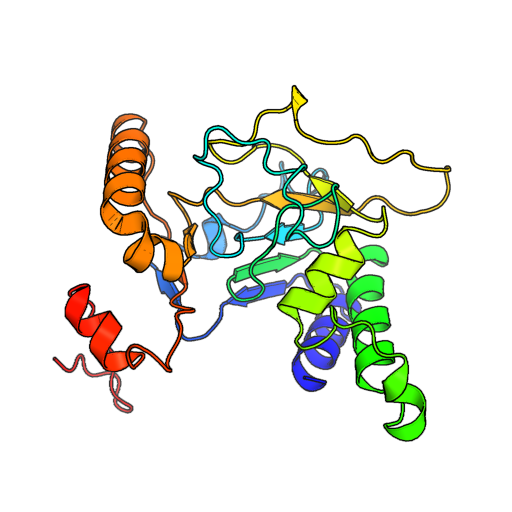212 ? 12.188 -6.224 -21.944 1.00 74.88 212 LYS A C 1
ATOM 1707 O O . LYS A 1 212 ? 12.896 -7.226 -21.867 1.00 74.88 212 LYS A O 1
ATOM 1712 N N . GLU A 1 213 ? 12.583 -5.035 -21.485 1.00 75.81 213 GLU A N 1
ATOM 1713 C CA . GLU A 1 213 ? 13.888 -4.808 -20.835 1.00 75.81 213 GLU A CA 1
ATOM 1714 C C . GLU A 1 213 ? 14.084 -5.681 -19.587 1.00 75.81 213 GLU A C 1
ATOM 1716 O O . GLU A 1 213 ? 15.191 -6.138 -19.300 1.00 75.81 213 GLU A O 1
ATOM 1721 N N . LEU A 1 214 ? 12.996 -5.964 -18.868 1.00 69.69 214 LEU A N 1
ATOM 1722 C CA . LEU A 1 214 ? 12.989 -6.834 -17.693 1.00 69.69 214 LEU A CA 1
ATOM 1723 C C . LEU A 1 214 ? 12.805 -8.325 -18.033 1.00 69.69 214 LEU A C 1
ATOM 1725 O O . LEU A 1 214 ? 12.736 -9.152 -17.120 1.00 69.69 214 LEU A O 1
ATOM 1729 N N . GLY A 1 215 ? 12.730 -8.683 -19.319 1.00 70.94 215 GLY A N 1
ATOM 1730 C CA . GLY A 1 215 ? 12.495 -10.054 -19.781 1.00 70.94 215 GLY A CA 1
ATOM 1731 C C . GLY A 1 215 ? 11.084 -10.569 -19.480 1.00 70.94 215 GLY A C 1
ATOM 1732 O O . GLY A 1 215 ? 10.889 -11.771 -19.302 1.00 70.94 215 GLY A O 1
ATOM 1733 N N . LEU A 1 216 ? 10.109 -9.666 -19.371 1.00 67.50 216 LEU A N 1
ATOM 1734 C CA . LEU A 1 216 ? 8.707 -9.963 -19.094 1.00 67.50 216 LEU A CA 1
ATOM 1735 C C . LEU A 1 216 ? 7.926 -9.998 -20.409 1.00 67.50 216 LEU A C 1
ATOM 1737 O O . LEU A 1 216 ? 8.081 -9.120 -21.255 1.00 67.50 216 LEU A O 1
ATOM 1741 N N . VAL A 1 217 ? 7.067 -11.004 -20.568 1.00 67.38 217 VAL A N 1
ATOM 1742 C CA . VAL A 1 217 ? 6.277 -11.194 -21.790 1.00 67.38 217 VAL A CA 1
ATOM 1743 C C . VAL A 1 217 ? 4.837 -10.772 -21.527 1.00 67.38 217 VAL A C 1
ATOM 1745 O O . VAL A 1 217 ? 4.204 -11.279 -20.599 1.00 67.38 217 VAL A O 1
ATOM 1748 N N . LEU A 1 218 ? 4.325 -9.837 -22.329 1.00 66.25 218 LEU A N 1
ATOM 1749 C CA . LEU A 1 218 ? 2.945 -9.366 -22.223 1.00 66.25 218 LEU A CA 1
ATOM 1750 C C . LEU A 1 218 ? 2.003 -10.280 -23.012 1.00 66.25 218 LEU A C 1
ATOM 1752 O O . LEU A 1 218 ? 2.379 -10.862 -24.033 1.00 66.25 218 LEU A O 1
ATOM 1756 N N . LEU A 1 219 ? 0.769 -10.402 -22.522 1.00 68.31 219 LEU A N 1
ATOM 1757 C CA . LEU A 1 219 ? -0.308 -11.070 -23.244 1.00 68.31 219 LEU A CA 1
ATOM 1758 C C . LEU A 1 219 ? -0.948 -10.079 -24.217 1.00 68.31 219 LEU A C 1
ATOM 1760 O O . LEU A 1 219 ? -1.308 -8.970 -23.821 1.00 68.31 219 LEU A O 1
ATOM 1764 N N . ASP A 1 220 ? -1.108 -10.485 -25.473 1.00 71.44 220 ASP A N 1
ATOM 1765 C CA . ASP A 1 220 ? -1.929 -9.755 -26.431 1.00 71.44 220 ASP A CA 1
ATOM 1766 C C . ASP A 1 220 ? -3.426 -9.863 -26.078 1.00 71.44 220 ASP A C 1
ATOM 1768 O O . ASP A 1 220 ? -3.846 -10.590 -25.172 1.00 71.44 220 ASP A O 1
ATOM 1772 N N . GLU A 1 221 ? -4.259 -9.149 -26.831 1.00 75.50 221 GLU A N 1
ATOM 1773 C CA . GLU A 1 221 ? -5.722 -9.165 -26.698 1.00 75.50 221 GLU A CA 1
ATOM 1774 C C . GLU A 1 221 ? -6.364 -10.555 -26.889 1.00 75.50 221 GLU A C 1
ATOM 1776 O O . GLU A 1 221 ? -7.514 -10.767 -26.505 1.00 75.50 221 GLU A O 1
ATOM 1781 N N . ASN A 1 222 ? -5.616 -11.523 -27.426 1.00 79.81 222 ASN A N 1
ATOM 1782 C CA . ASN A 1 222 ? -6.023 -12.915 -27.610 1.00 79.81 222 ASN A CA 1
ATOM 1783 C C . ASN A 1 222 ? -5.426 -13.852 -26.543 1.00 79.81 222 ASN A C 1
ATOM 1785 O O . ASN A 1 222 ? -5.557 -15.074 -26.660 1.00 79.81 222 ASN A O 1
ATOM 1789 N N . GLY A 1 223 ? -4.753 -13.309 -25.5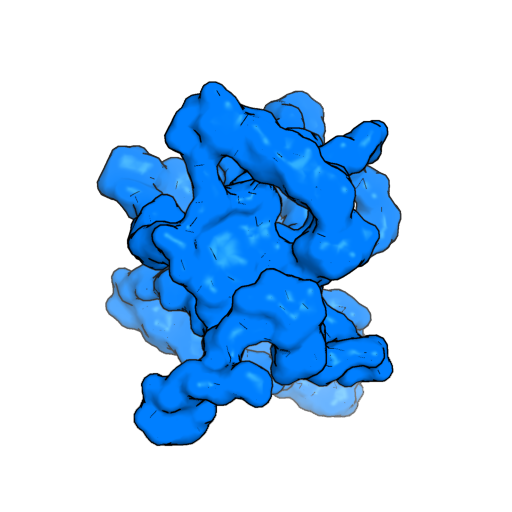24 1.00 71.75 223 GLY A N 1
ATOM 1790 C CA . GLY A 1 223 ? -4.092 -14.082 -24.476 1.00 71.75 223 GLY A CA 1
ATOM 1791 C C . GLY A 1 223 ? -2.827 -14.805 -24.944 1.00 71.75 223 GLY A C 1
ATOM 1792 O O . GLY A 1 223 ? -2.459 -15.821 -24.354 1.00 71.75 223 GLY A O 1
ATOM 1793 N N . ARG A 1 224 ? -2.163 -14.336 -26.006 1.00 76.81 224 ARG A N 1
ATOM 1794 C CA . ARG A 1 224 ? -0.896 -14.896 -26.497 1.00 76.81 224 ARG A CA 1
ATOM 1795 C C . ARG A 1 224 ? 0.282 -14.083 -25.989 1.00 76.81 224 ARG A C 1
ATOM 1797 O O . ARG A 1 224 ? 0.289 -12.863 -26.080 1.00 76.81 224 ARG A O 1
ATOM 1804 N N . CYS A 1 225 ? 1.308 -14.778 -25.515 1.00 67.12 225 CYS A N 1
ATOM 1805 C CA . CYS A 1 225 ? 2.584 -14.172 -25.159 1.00 67.12 225 CYS A CA 1
ATOM 1806 C C . CYS A 1 225 ? 3.262 -13.597 -26.416 1.00 67.12 225 CYS A C 1
ATOM 1808 O O . CYS A 1 225 ? 3.600 -14.358 -27.327 1.00 67.12 225 CYS A O 1
ATOM 1810 N N . VAL A 1 226 ? 3.465 -12.280 -26.467 1.00 63.28 226 VAL A N 1
ATOM 1811 C CA . VAL A 1 226 ? 4.152 -11.586 -27.570 1.00 63.28 226 VAL A CA 1
ATOM 1812 C C . VAL A 1 226 ? 5.475 -10.991 -27.087 1.00 63.28 226 VAL A C 1
ATOM 1814 O O . VAL A 1 226 ? 5.509 -10.269 -26.092 1.00 63.28 226 VAL A O 1
ATOM 1817 N N . ASN A 1 227 ? 6.565 -11.325 -27.789 1.00 55.72 227 ASN A N 1
ATOM 1818 C CA . ASN A 1 227 ? 7.906 -10.772 -27.549 1.00 55.72 227 ASN A CA 1
ATOM 1819 C C . ASN A 1 227 ? 8.079 -9.388 -28.180 1.00 55.72 227 ASN A C 1
ATOM 1821 O O . ASN A 1 227 ? 7.525 -9.120 -29.268 1.00 55.72 227 ASN A O 1
#

Sequence (227 aa):
MRERPKFFMKILSAGLDILMIDADTIWWQNPFSIVPDSHDRPAVDIVYSTDAREFYQDHDAFRDVWRRGPFVPPICNGIFWMKSTTATISLWKDMLAIFETPWYKAFFRPKGFQDDQRGMDVLLNHGRAQVVAPFPEGIHEDQVPTAAISSSDAVLKVRLLDQTSIANGQLLMNRQSRYAENLAKLRKSGGDRIAAHFNWDTTVVSKEDGAKELGLVLLDENGRCVN

Secondary structure (DSSP, 8-state):
--HHHHHHHHHHHTT--EEEE-TTEEESS-GGGGS--TTTTTT-SEEEEE-SS-TTSSS-TT--TTSS-SSSPPEEEEEEEE---HHHHHHHHHHHHHHHS-GGGGGGS-TT-SSHHHHHHHHIIIIIEEEESSPPTT--GGGS------TTS--EEEEEPPTTTEEEHHHHHHTHHHHHHHHHHHHHTT----EEE----TTTS-HHHHHHHTT--EE-TTS-EE-

Radius of gyration: 17.98 Å; chains: 1; bounding box: 43×46×50 Å

pLDDT: mean 83.17, std 11.64, range [44.41, 97.75]

InterPro domains:
  IPR005069 Nucleotide-diphospho-sugar transferase [PF03407] (1-202)
  IPR052636 UDP-D-xylose:L-fucose alpha-1,3-D-xylosyltransferase [PTHR47032] (2-223)